Protein AF-A0A1S3SY52-F1 (afdb_monomer)

InterPro domains:
  IPR011625 Alpha-2-macroglobulin, bait region domain [PF07703] (467-612)
  IPR011625 Alpha-2-macroglobulin, bait region domain [SM01359] (466-613)
  IPR050473 Alpha-2-macroglobulin/Complement system [PTHR11412] (352-628)

Solvent-accessible surface area (backbone atoms only — not comparable to full-atom values): 16015 Å² total; per-residue (Å²): 84,73,34,24,40,27,40,52,59,91,96,46,62,46,72,74,48,82,42,60,29,47,99,85,69,53,62,88,83,86,79,88,62,89,79,62,67,101,57,63,47,34,38,35,45,34,82,48,87,59,84,71,80,85,55,88,97,54,94,76,83,87,66,54,72,50,74,48,68,65,77,72,72,73,57,94,63,70,74,89,60,53,45,50,42,72,62,86,73,93,66,61,41,58,59,79,42,77,43,77,46,46,35,41,40,35,47,38,75,71,80,54,93,80,38,48,44,58,38,37,38,39,36,29,30,50,74,38,81,78,45,74,53,71,47,77,46,74,46,62,87,88,53,67,60,36,70,52,74,47,75,44,78,46,67,36,83,34,53,70,24,31,37,38,40,38,36,31,67,44,89,86,74,46,75,39,63,37,73,50,79,43,49,36,43,95,67,67,92,74,60,73,49,78,46,52,54,59,83,69,76,59,94,90,55,90,69,43,78,48,76,48,61,62,91,90,65,87,80,88,86,86,86,78,62,70,67,56,53,68,77,46,69,87,72,69,89,49,72,66,57,58,58,65,68,45,94,46,49,69,67,94,79,129

Structure (mmCIF, N/CA/C/O backbone):
data_AF-A0A1S3SY52-F1
#
_entry.id   AF-A0A1S3SY52-F1
#
loop_
_atom_site.group_PDB
_atom_site.id
_atom_site.type_symbol
_atom_site.label_atom_id
_atom_site.label_alt_id
_atom_site.label_comp_id
_atom_site.label_asym_id
_atom_site.label_entity_id
_atom_site.label_seq_id
_atom_site.pdbx_PDB_ins_code
_atom_site.Cartn_x
_atom_site.Cartn_y
_atom_site.Cartn_z
_atom_site.occupancy
_atom_site.B_iso_or_equiv
_atom_site.auth_seq_id
_atom_site.auth_comp_id
_atom_site.auth_asym_id
_atom_site.auth_atom_id
_atom_site.pdbx_PDB_model_num
ATOM 1 N N . MET A 1 1 ? 18.554 26.444 -0.862 1.00 84.44 1 MET A N 1
ATOM 2 C CA . MET A 1 1 ? 17.730 27.672 -1.048 1.00 84.44 1 MET A CA 1
ATOM 3 C C . MET A 1 1 ? 17.067 28.023 0.276 1.00 84.44 1 MET A C 1
ATOM 5 O O . MET A 1 1 ? 16.644 27.107 0.967 1.00 84.44 1 MET A O 1
ATOM 9 N N . LEU A 1 2 ? 17.005 29.303 0.659 1.00 89.81 2 LEU A N 1
ATOM 10 C CA . LEU A 1 2 ? 16.355 29.710 1.911 1.00 89.81 2 LEU A CA 1
ATOM 11 C C . LEU A 1 2 ? 14.828 29.624 1.771 1.00 89.81 2 LEU A C 1
ATOM 13 O O . LEU A 1 2 ? 14.264 30.158 0.816 1.00 89.81 2 LEU A O 1
ATOM 17 N N . VAL A 1 3 ? 14.179 28.962 2.723 1.00 90.69 3 VAL A N 1
ATOM 18 C CA . VAL A 1 3 ? 12.723 28.833 2.832 1.00 90.69 3 VAL A CA 1
ATOM 19 C C . VAL A 1 3 ? 12.289 29.061 4.280 1.00 90.69 3 VAL A C 1
ATOM 21 O O . VAL A 1 3 ? 13.059 28.882 5.222 1.00 90.69 3 VAL A O 1
ATOM 24 N N . TYR A 1 4 ? 11.046 29.479 4.467 1.00 90.44 4 TYR A N 1
ATOM 25 C CA . TYR A 1 4 ? 10.474 29.839 5.756 1.00 90.44 4 TYR A CA 1
ATOM 26 C C . TYR A 1 4 ? 9.323 28.897 6.080 1.00 90.44 4 TYR A C 1
ATOM 28 O O . TYR A 1 4 ? 8.392 28.750 5.285 1.00 90.44 4 TYR A O 1
ATOM 36 N N . LEU A 1 5 ? 9.391 28.285 7.259 1.00 90.62 5 LEU A N 1
ATOM 37 C CA . LEU A 1 5 ? 8.302 27.509 7.831 1.00 90.62 5 LEU A CA 1
ATOM 38 C C . LEU A 1 5 ? 7.435 28.444 8.676 1.00 90.62 5 LEU A C 1
ATOM 40 O O . LEU A 1 5 ? 7.927 29.080 9.612 1.00 90.62 5 LEU A O 1
ATOM 44 N N . LEU A 1 6 ? 6.156 28.540 8.331 1.00 89.94 6 LEU A N 1
ATOM 45 C CA . LEU A 1 6 ? 5.180 29.444 8.926 1.00 89.94 6 LEU A CA 1
ATOM 46 C C . LEU A 1 6 ? 3.996 28.640 9.483 1.00 89.94 6 LEU A C 1
ATOM 48 O O . LEU A 1 6 ? 3.598 27.636 8.903 1.00 89.94 6 LEU A O 1
ATOM 52 N N . GLU A 1 7 ? 3.401 29.105 10.574 1.00 87.94 7 GLU A N 1
ATOM 53 C CA . GLU A 1 7 ? 2.128 28.622 11.109 1.00 87.94 7 GLU A CA 1
ATOM 54 C C . GLU A 1 7 ? 1.025 29.617 10.750 1.00 87.94 7 GLU A C 1
ATOM 56 O O . GLU A 1 7 ? 1.143 30.808 11.048 1.00 87.94 7 GLU A O 1
ATOM 61 N N . LYS A 1 8 ? -0.056 29.156 10.124 1.00 84.62 8 LYS A N 1
ATOM 62 C CA . LYS A 1 8 ? -1.225 29.992 9.839 1.00 84.62 8 LYS A CA 1
ATOM 63 C C . LYS A 1 8 ? -2.231 29.908 10.982 1.00 84.62 8 LYS A C 1
ATOM 65 O O . LYS A 1 8 ? -2.752 28.833 11.258 1.00 84.62 8 LYS A O 1
ATOM 70 N N . LYS A 1 9 ? -2.572 31.056 11.572 1.00 79.94 9 LYS A N 1
ATOM 71 C CA . LYS A 1 9 ? -3.660 31.200 12.552 1.00 79.94 9 LYS A CA 1
ATOM 72 C C . LYS A 1 9 ? -4.686 32.198 12.027 1.00 79.94 9 LYS A C 1
ATOM 74 O O . LYS A 1 9 ? -4.454 33.404 12.011 1.00 79.94 9 LYS A O 1
ATOM 79 N N . GLY A 1 10 ? -5.817 31.694 11.534 1.00 75.75 10 GLY A N 1
ATOM 80 C CA . GLY A 1 10 ? -6.836 32.522 10.884 1.00 75.75 10 GLY A CA 1
ATOM 81 C C . GLY A 1 10 ? -6.279 33.288 9.676 1.00 75.75 10 GLY A C 1
ATOM 82 O O . GLY A 1 10 ? -5.914 32.682 8.664 1.00 75.75 10 GLY A O 1
ATOM 83 N N . TRP A 1 11 ? -6.217 34.620 9.790 1.00 68.25 11 TRP A N 1
ATOM 84 C CA . TRP A 1 11 ? -5.712 35.533 8.753 1.00 68.25 11 TRP A CA 1
ATOM 85 C C . TRP A 1 11 ? -4.230 35.907 8.916 1.00 68.25 11 TRP A C 1
ATOM 87 O O . TRP A 1 11 ? -3.672 36.531 8.015 1.00 68.25 11 TRP A O 1
ATOM 97 N N . SER A 1 12 ? -3.583 35.543 10.030 1.00 76.31 12 SER A N 1
ATOM 98 C CA . SER A 1 12 ? -2.164 35.821 10.274 1.00 76.31 12 SER A CA 1
ATOM 99 C C . SER A 1 12 ? -1.291 34.587 10.044 1.00 76.31 12 SER A C 1
ATOM 101 O O . SER A 1 12 ? -1.735 33.438 10.124 1.00 76.31 12 SER A O 1
ATOM 103 N N . SER A 1 13 ? -0.012 34.834 9.759 1.00 83.19 13 SER A N 1
ATOM 104 C CA . SER A 1 13 ? 1.020 33.802 9.691 1.00 83.19 13 SER A CA 1
ATOM 105 C C . SER A 1 13 ? 2.166 34.140 10.634 1.00 83.19 13 SER A C 1
ATOM 107 O O . SER A 1 13 ? 2.709 35.245 10.560 1.00 83.19 13 SER A O 1
ATOM 109 N N . HIS A 1 14 ? 2.570 33.188 11.464 1.00 86.69 14 HIS A N 1
ATOM 110 C CA . HIS A 1 14 ? 3.693 33.323 12.382 1.00 86.69 14 HIS A CA 1
ATOM 111 C C . HIS A 1 14 ? 4.880 32.519 11.874 1.00 86.69 14 HIS A C 1
ATOM 113 O O . HIS A 1 14 ? 4.737 31.369 11.473 1.00 86.69 14 HIS A O 1
ATOM 119 N N . ARG A 1 15 ? 6.068 33.120 11.876 1.00 88.62 15 ARG A N 1
ATOM 120 C CA . ARG A 1 15 ? 7.281 32.431 11.436 1.00 88.62 15 ARG A CA 1
ATOM 121 C C . ARG A 1 15 ? 7.778 31.491 12.525 1.00 88.62 15 ARG A C 1
ATOM 123 O O . ARG A 1 15 ? 8.122 31.955 13.606 1.00 88.62 15 ARG A O 1
ATOM 130 N N . LEU A 1 16 ? 7.844 30.200 12.206 1.00 88.06 16 LEU A N 1
ATOM 131 C CA . LEU A 1 16 ? 8.355 29.164 13.097 1.00 88.06 16 LEU A CA 1
ATOM 132 C C . LEU A 1 16 ? 9.869 29.022 12.946 1.00 88.06 16 LEU A C 1
ATOM 134 O O . LEU A 1 16 ? 10.598 29.133 13.927 1.00 88.06 16 LEU A O 1
ATOM 138 N N . GLN A 1 17 ? 10.351 28.780 11.721 1.00 90.62 17 GLN A N 1
ATOM 139 C CA . GLN A 1 17 ? 11.764 28.482 11.458 1.00 90.62 17 GLN A CA 1
ATOM 140 C C . GLN A 1 17 ? 12.228 29.005 10.098 1.00 90.62 17 GLN A C 1
ATOM 142 O O . GLN A 1 17 ? 11.451 29.108 9.147 1.00 90.62 17 GLN A O 1
ATOM 147 N N . ASN A 1 18 ? 13.528 29.284 10.013 1.00 93.50 18 ASN A N 1
ATOM 148 C CA . ASN A 1 18 ? 14.224 29.559 8.762 1.00 93.50 18 ASN A CA 1
ATOM 149 C C . ASN A 1 18 ? 14.992 28.294 8.376 1.00 93.50 18 ASN A C 1
ATOM 151 O O . ASN A 1 18 ? 15.835 27.832 9.142 1.00 93.50 18 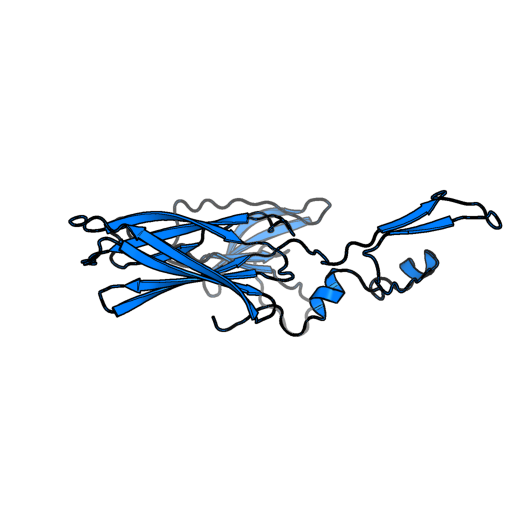ASN A O 1
ATOM 155 N N . LEU A 1 19 ? 14.705 27.744 7.204 1.00 91.62 19 LEU A N 1
ATOM 156 C CA . LEU A 1 19 ? 15.266 26.485 6.732 1.00 91.62 19 LEU A CA 1
ATOM 157 C C . LEU A 1 19 ? 16.043 26.716 5.441 1.00 91.62 19 LEU A C 1
ATOM 159 O O . LEU A 1 19 ? 15.709 27.588 4.643 1.00 91.62 19 LEU A O 1
ATOM 163 N N . THR A 1 20 ? 17.073 25.911 5.209 1.00 93.12 20 THR A N 1
ATOM 164 C CA . THR A 1 20 ? 17.811 25.930 3.944 1.00 93.12 20 THR A CA 1
ATOM 165 C C . THR A 1 20 ? 17.692 24.567 3.289 1.00 93.12 20 THR A C 1
ATOM 167 O O . THR A 1 20 ? 18.024 23.560 3.905 1.00 93.12 20 THR A O 1
ATOM 170 N N . THR A 1 21 ? 17.205 24.535 2.051 1.00 91.25 21 THR A N 1
ATOM 171 C CA . THR A 1 21 ? 17.124 23.297 1.271 1.00 91.25 21 THR A CA 1
ATOM 172 C C . THR A 1 21 ? 18.503 22.834 0.809 1.00 91.25 21 THR A C 1
ATOM 174 O O . THR A 1 21 ? 19.349 23.665 0.453 1.00 91.25 21 THR A O 1
ATOM 177 N N . ASP A 1 22 ? 18.695 21.515 0.801 1.00 92.00 22 ASP A N 1
ATOM 178 C CA . ASP A 1 22 ? 19.879 20.826 0.289 1.00 92.00 22 ASP A CA 1
ATOM 179 C C . ASP A 1 22 ? 19.957 20.863 -1.254 1.00 92.00 22 ASP A C 1
ATOM 181 O O . ASP A 1 22 ? 19.118 21.460 -1.937 1.00 92.00 22 ASP A O 1
ATOM 185 N N . SER A 1 23 ? 20.976 20.213 -1.824 1.00 91.94 23 SER A N 1
ATOM 186 C CA . SER A 1 23 ? 21.168 20.109 -3.280 1.00 91.94 23 SER A CA 1
ATOM 187 C C . SER A 1 23 ? 20.055 19.343 -4.008 1.00 91.94 23 SER A C 1
ATOM 189 O O . SER A 1 23 ? 19.962 19.437 -5.230 1.00 91.94 23 SER A O 1
ATOM 191 N N . ARG A 1 24 ? 19.200 18.612 -3.282 1.00 88.06 24 ARG A N 1
ATOM 192 C CA . ARG A 1 24 ? 18.025 17.897 -3.802 1.00 88.06 24 ARG A CA 1
ATOM 193 C C . ARG A 1 24 ? 16.721 18.669 -3.575 1.00 88.06 24 ARG A C 1
ATOM 195 O O . ARG A 1 24 ? 15.658 18.174 -3.933 1.00 88.06 24 ARG A O 1
ATOM 202 N N . GLY A 1 25 ? 16.783 19.869 -2.994 1.00 84.62 25 GLY A N 1
ATOM 203 C CA . GLY A 1 25 ? 15.609 20.690 -2.702 1.00 84.62 25 GLY A CA 1
ATOM 204 C C . GLY A 1 25 ? 14.862 20.298 -1.424 1.00 84.62 25 GLY A C 1
ATOM 205 O O . GLY A 1 25 ? 13.747 20.769 -1.218 1.00 84.62 25 GLY A O 1
ATOM 206 N N . ILE A 1 26 ? 15.456 19.480 -0.552 1.00 89.12 26 ILE A N 1
ATOM 207 C CA . ILE A 1 26 ? 14.833 18.991 0.684 1.00 89.12 26 ILE A CA 1
ATOM 208 C C . ILE A 1 26 ? 15.346 19.803 1.876 1.00 89.12 26 ILE A C 1
ATOM 210 O O . ILE A 1 26 ? 16.541 20.071 1.987 1.00 89.12 26 ILE A O 1
ATOM 214 N N . ALA A 1 27 ? 14.452 20.187 2.787 1.00 89.69 27 ALA A N 1
ATOM 215 C CA . ALA A 1 27 ? 14.808 20.782 4.072 1.00 89.69 27 ALA A CA 1
ATOM 216 C C . ALA A 1 27 ? 14.138 20.007 5.211 1.00 89.69 27 ALA A C 1
ATOM 218 O O . ALA A 1 27 ? 12.914 19.884 5.245 1.00 89.69 27 ALA A O 1
ATOM 219 N N . SER A 1 28 ? 14.944 19.511 6.146 1.00 90.06 28 SER A N 1
ATOM 220 C CA . SER A 1 28 ? 14.454 18.846 7.353 1.00 90.06 28 SER A CA 1
ATOM 221 C C . SER A 1 28 ? 14.192 19.870 8.452 1.00 90.06 28 SER A C 1
ATOM 223 O O . SER A 1 28 ? 14.968 20.807 8.632 1.00 90.06 28 SER A O 1
ATOM 225 N N . PHE A 1 29 ? 13.118 19.672 9.207 1.00 90.06 29 PHE A N 1
ATOM 226 C CA . PHE A 1 29 ? 12.755 20.509 10.344 1.00 90.06 29 PHE A CA 1
ATOM 227 C C . PHE A 1 29 ? 12.174 19.651 11.465 1.00 90.06 29 PHE A C 1
ATOM 229 O O . PHE A 1 29 ? 11.687 18.547 11.229 1.00 90.06 29 PHE A O 1
ATOM 236 N N . SER A 1 30 ? 12.212 20.171 12.687 1.00 85.94 30 SER A N 1
ATOM 237 C CA . SER A 1 30 ? 11.568 19.563 13.848 1.00 85.94 30 SER A CA 1
ATOM 238 C C . SER A 1 30 ? 10.814 20.636 14.620 1.00 85.94 30 SER A C 1
ATOM 240 O O . SER A 1 30 ? 11.304 21.748 14.793 1.00 85.94 30 SER A O 1
ATOM 242 N N . LEU A 1 31 ? 9.599 20.327 15.063 1.00 82.06 31 LEU A N 1
ATOM 243 C CA . LEU A 1 31 ? 8.774 21.240 15.850 1.00 82.06 31 LEU A CA 1
ATOM 244 C C . LEU A 1 31 ? 8.613 20.671 17.253 1.00 82.06 31 LEU A C 1
ATOM 246 O O . LEU A 1 31 ? 8.295 19.495 17.416 1.00 82.06 31 LEU A O 1
ATOM 250 N N . ASN A 1 32 ? 8.828 21.507 18.265 1.00 77.50 32 ASN A N 1
ATOM 251 C CA . ASN A 1 32 ? 8.534 21.129 19.637 1.00 77.50 32 ASN A CA 1
ATOM 252 C C . ASN A 1 32 ? 7.019 21.229 19.865 1.00 77.50 32 ASN A C 1
ATOM 254 O O . ASN A 1 32 ? 6.457 22.321 19.833 1.00 77.50 32 ASN A O 1
ATOM 258 N N . THR A 1 33 ? 6.371 20.089 20.088 1.00 68.62 33 THR A N 1
ATOM 259 C CA . THR A 1 33 ? 4.922 19.980 20.302 1.00 68.62 33 THR A CA 1
ATOM 260 C C . THR A 1 33 ? 4.539 19.842 21.779 1.00 68.62 33 THR A C 1
ATOM 262 O O . THR A 1 33 ? 3.372 19.637 22.086 1.00 68.62 33 THR A O 1
ATOM 265 N N . THR A 1 34 ? 5.482 19.975 22.720 1.00 68.50 34 THR A N 1
ATOM 266 C CA . THR A 1 34 ? 5.212 19.795 24.166 1.00 68.50 34 THR A CA 1
ATOM 267 C C . THR A 1 34 ? 4.164 20.763 24.724 1.00 68.50 34 THR A C 1
ATOM 269 O O . THR A 1 34 ? 3.403 20.396 25.614 1.00 68.50 34 THR A O 1
ATOM 272 N N . THR A 1 35 ? 4.064 21.970 24.166 1.00 60.59 35 THR A N 1
A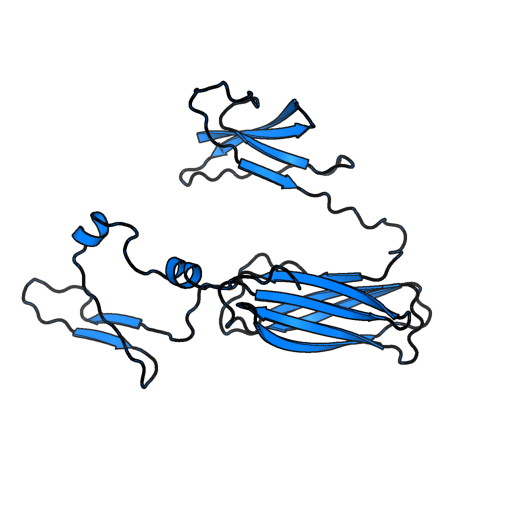TOM 273 C CA . THR A 1 35 ? 2.994 22.938 24.443 1.00 60.59 35 THR A CA 1
ATOM 274 C C . THR A 1 35 ? 2.007 22.974 23.272 1.00 60.59 35 THR A C 1
ATOM 276 O O . THR A 1 35 ? 1.919 23.982 22.568 1.00 60.59 35 THR A O 1
ATOM 279 N N . MET A 1 36 ? 1.322 21.861 22.982 1.00 56.94 36 MET A N 1
ATOM 280 C CA . MET A 1 36 ? 0.349 21.834 21.881 1.00 56.94 36 MET A CA 1
ATOM 281 C C . MET A 1 36 ? -0.791 22.848 22.109 1.00 56.94 36 MET A C 1
ATOM 283 O O . MET A 1 36 ? -1.366 22.894 23.202 1.00 56.94 36 MET A O 1
ATOM 287 N N . PRO A 1 37 ? -1.175 23.631 21.083 1.00 60.06 37 PRO A N 1
ATOM 288 C CA . PRO A 1 37 ? -2.476 24.294 21.043 1.00 60.06 37 PRO A CA 1
ATOM 289 C C . PRO A 1 37 ? -3.608 23.252 21.091 1.00 60.06 37 PRO A C 1
ATOM 291 O O . PRO A 1 37 ? -3.422 22.117 20.669 1.00 60.06 37 PRO A O 1
ATOM 294 N N . LYS A 1 38 ? -4.812 23.627 21.540 1.00 61.03 38 LYS A N 1
ATOM 295 C CA . LYS A 1 38 ? -6.011 22.757 21.480 1.00 61.03 38 LYS A CA 1
ATOM 296 C C . LYS A 1 38 ? -6.582 22.600 20.054 1.00 61.03 38 LYS A C 1
ATOM 298 O O . LYS A 1 38 ? -7.715 22.159 19.898 1.00 61.03 38 LYS A O 1
ATOM 303 N N . GLU A 1 39 ? -5.835 23.015 19.037 1.00 71.00 39 GLU A N 1
ATOM 304 C CA . GLU A 1 39 ? -6.298 23.224 17.664 1.00 71.00 39 GLU A CA 1
ATOM 305 C C . GLU A 1 39 ? -5.258 22.707 16.665 1.00 71.00 39 GLU A C 1
ATOM 307 O O . GLU A 1 39 ? -4.060 22.691 16.962 1.00 71.00 39 GLU A O 1
ATOM 312 N N . ASP A 1 40 ? -5.725 22.313 15.479 1.00 78.81 40 ASP A N 1
ATOM 313 C CA . ASP A 1 40 ? -4.882 21.842 14.380 1.00 78.81 40 ASP A CA 1
ATOM 314 C C . ASP A 1 40 ? -3.816 22.874 13.989 1.00 78.81 40 ASP A C 1
ATOM 316 O O . ASP A 1 40 ? -4.081 24.075 13.873 1.00 78.81 40 ASP A O 1
ATOM 320 N N . ILE A 1 41 ? -2.601 22.393 13.721 1.00 82.75 41 ILE A N 1
ATOM 321 C CA . ILE A 1 41 ? -1.481 23.250 13.329 1.00 82.75 41 ILE A CA 1
ATOM 322 C C . ILE A 1 41 ? -1.412 23.290 11.805 1.00 82.75 41 ILE A C 1
ATOM 324 O O . ILE A 1 41 ? -1.091 22.302 11.142 1.00 82.75 41 ILE A O 1
ATOM 328 N N . ASN A 1 42 ? -1.681 24.459 11.233 1.00 86.81 42 ASN A N 1
ATOM 329 C CA . ASN A 1 42 ? -1.609 24.673 9.794 1.00 86.81 42 ASN A CA 1
ATOM 330 C C . ASN A 1 42 ? -0.220 25.187 9.392 1.00 86.81 42 ASN A C 1
ATOM 332 O O . ASN A 1 42 ? 0.098 26.363 9.589 1.00 86.81 42 ASN A O 1
ATOM 336 N N . LEU A 1 43 ? 0.605 24.306 8.829 1.00 89.88 43 LEU A N 1
ATOM 337 C CA . LEU A 1 43 ? 1.957 24.620 8.383 1.00 89.88 43 LEU A CA 1
ATOM 338 C C . LEU A 1 43 ? 1.967 25.107 6.934 1.00 89.88 43 LEU A C 1
ATOM 340 O O . LEU A 1 43 ? 1.375 24.500 6.043 1.00 89.88 43 LEU A O 1
ATOM 344 N N . ILE A 1 44 ? 2.709 26.183 6.695 1.00 89.19 44 ILE A N 1
ATOM 345 C CA . ILE A 1 44 ? 2.945 26.775 5.380 1.00 89.19 44 ILE A CA 1
ATOM 346 C C . ILE A 1 44 ? 4.446 26.872 5.146 1.00 89.19 44 ILE A C 1
ATOM 348 O O . ILE A 1 44 ? 5.183 27.375 5.991 1.00 89.19 44 ILE A O 1
ATOM 352 N N . VAL A 1 45 ? 4.891 26.458 3.965 1.00 89.50 45 VAL A N 1
ATOM 353 C CA . VAL A 1 45 ? 6.264 26.684 3.504 1.00 89.50 45 VAL A CA 1
ATOM 354 C C . VAL A 1 45 ? 6.255 27.774 2.437 1.00 89.50 45 VAL A C 1
ATOM 356 O O . VAL A 1 45 ? 5.517 27.690 1.453 1.00 89.50 45 VAL A O 1
ATOM 359 N N . SER A 1 46 ? 7.067 28.811 2.643 1.00 86.44 46 SER A N 1
ATOM 360 C CA . SER A 1 46 ? 7.162 29.973 1.752 1.00 86.44 46 SER A CA 1
ATOM 361 C C . SER A 1 46 ? 8.614 30.343 1.459 1.00 86.44 46 SER A C 1
ATOM 363 O O . SER A 1 46 ? 9.499 30.124 2.279 1.00 86.44 46 SER A O 1
ATOM 365 N N . ASN A 1 47 ? 8.874 30.961 0.308 1.00 85.75 47 ASN A N 1
ATOM 366 C CA . ASN A 1 47 ? 10.159 31.603 0.013 1.00 85.75 47 ASN A CA 1
ATOM 367 C C . ASN A 1 47 ? 10.245 33.043 0.558 1.00 85.75 47 ASN A C 1
ATOM 369 O O . ASN A 1 47 ? 11.293 33.675 0.458 1.00 85.75 47 ASN A O 1
ATOM 373 N N . THR A 1 48 ? 9.158 33.559 1.139 1.00 81.12 48 THR A N 1
ATOM 374 C CA . THR A 1 48 ? 9.092 34.866 1.805 1.00 81.12 48 THR A CA 1
ATOM 375 C C . THR A 1 48 ? 8.893 34.717 3.317 1.00 81.12 48 THR A C 1
ATOM 377 O O . THR A 1 48 ? 8.212 33.787 3.756 1.00 81.12 48 THR A O 1
ATOM 380 N N . PRO A 1 49 ? 9.426 35.647 4.132 1.00 78.12 49 PRO A N 1
ATOM 381 C CA . PRO A 1 49 ? 9.346 35.572 5.593 1.00 78.12 49 PRO A CA 1
ATOM 382 C C . PRO A 1 49 ? 7.940 35.816 6.169 1.00 78.12 49 PRO A C 1
ATOM 384 O O . PRO A 1 49 ? 7.734 35.559 7.354 1.00 78.12 49 PRO A O 1
ATOM 387 N N . ALA A 1 50 ? 6.992 36.306 5.363 1.00 76.1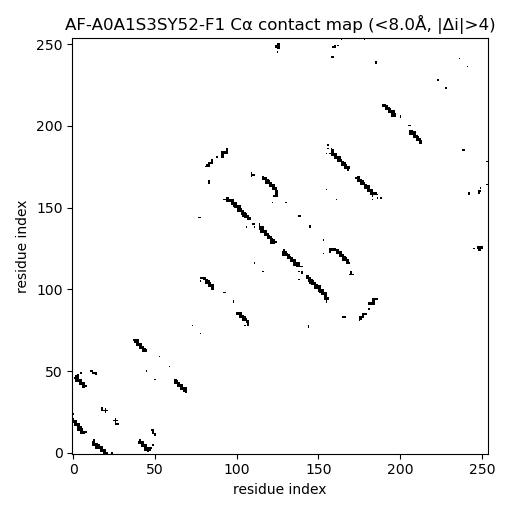2 50 ALA A N 1
ATOM 388 C CA . ALA A 1 50 ? 5.594 36.506 5.735 1.00 76.12 50 ALA A CA 1
ATOM 389 C C . ALA A 1 50 ? 4.651 36.092 4.592 1.00 76.12 50 ALA A C 1
ATOM 391 O O . ALA A 1 50 ? 5.004 36.184 3.408 1.00 76.12 50 ALA A O 1
ATOM 392 N N . VAL A 1 51 ? 3.444 35.639 4.952 1.00 71.81 51 VAL A N 1
ATOM 393 C CA . VAL A 1 51 ? 2.366 35.329 4.005 1.00 71.81 51 VAL A CA 1
ATOM 394 C C . VAL A 1 51 ? 1.755 36.644 3.523 1.00 71.81 51 VAL A C 1
ATOM 396 O O . VAL A 1 51 ? 0.890 37.218 4.174 1.00 71.81 51 VAL A O 1
ATOM 399 N N . GLU A 1 52 ? 2.199 37.130 2.367 1.00 70.00 52 GLU A N 1
ATOM 400 C CA . GLU A 1 52 ? 1.525 38.241 1.689 1.00 70.00 52 GLU A CA 1
ATOM 401 C C . GLU A 1 52 ? 0.307 37.740 0.903 1.00 70.00 52 GLU A C 1
ATOM 403 O O . GLU A 1 52 ? 0.325 36.643 0.329 1.00 70.00 52 GLU A O 1
ATOM 408 N N . ASN A 1 53 ? -0.758 38.539 0.852 1.00 68.50 53 ASN A N 1
ATOM 409 C CA . ASN A 1 53 ? -1.888 38.259 -0.029 1.00 68.50 53 ASN A CA 1
ATOM 410 C C . ASN A 1 53 ? -1.460 38.449 -1.487 1.00 68.50 53 ASN A C 1
ATOM 412 O O . ASN A 1 53 ? -0.803 39.434 -1.830 1.00 68.50 53 ASN A O 1
ATOM 416 N N . THR A 1 54 ? -1.834 37.504 -2.349 1.00 67.56 54 THR A N 1
ATOM 417 C CA . THR A 1 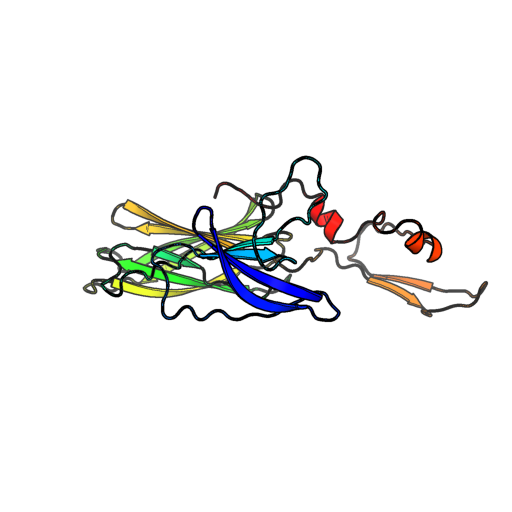54 ? -1.535 37.575 -3.781 1.00 67.56 54 THR A CA 1
ATOM 418 C C . THR A 1 54 ? -2.190 38.819 -4.370 1.00 67.56 54 THR A C 1
ATOM 420 O O . THR A 1 54 ? -3.416 38.949 -4.359 1.00 67.56 54 THR A O 1
ATOM 423 N N . ARG A 1 55 ? -1.379 39.750 -4.876 1.00 70.38 55 ARG A N 1
ATOM 424 C CA . ARG A 1 55 ? -1.884 40.937 -5.568 1.00 70.38 55 ARG A CA 1
ATOM 425 C C . ARG A 1 55 ? -2.407 40.544 -6.945 1.00 70.38 55 ARG A C 1
ATOM 427 O O . ARG A 1 55 ? -1.854 39.666 -7.608 1.00 70.38 55 ARG A O 1
ATOM 434 N N . TYR A 1 56 ? -3.477 41.205 -7.373 1.00 70.56 56 TYR A N 1
ATOM 435 C CA . TYR A 1 56 ? -4.105 40.938 -8.661 1.00 70.56 56 TYR A CA 1
ATOM 436 C C . TYR A 1 56 ? -3.093 41.099 -9.808 1.00 70.56 56 TYR A C 1
ATOM 438 O O . TYR A 1 56 ? -2.421 42.125 -9.895 1.00 70.56 56 TYR A O 1
ATOM 446 N N . ARG A 1 57 ? -2.992 40.081 -10.678 1.00 73.25 57 ARG A N 1
ATOM 447 C CA . ARG A 1 57 ? -2.077 40.025 -11.839 1.00 73.25 57 ARG A CA 1
ATOM 448 C C . ARG A 1 57 ? -0.579 40.159 -11.522 1.00 73.25 57 ARG A C 1
ATOM 450 O O . ARG A 1 57 ? 0.187 40.594 -12.377 1.00 73.25 57 ARG A O 1
ATOM 457 N N . VAL A 1 58 ? -0.142 39.747 -10.334 1.00 77.31 58 VAL A N 1
ATOM 458 C CA . VAL A 1 58 ? 1.290 39.639 -10.015 1.00 77.31 58 VAL A CA 1
ATOM 459 C C . VAL A 1 58 ? 1.690 38.163 -9.994 1.00 77.31 58 VAL A C 1
ATOM 461 O O . VAL A 1 58 ? 0.978 37.370 -9.376 1.00 77.31 58 VAL A O 1
ATOM 464 N N . PRO A 1 59 ? 2.793 37.761 -10.654 1.00 73.19 59 PRO A N 1
ATOM 465 C CA . PRO A 1 59 ? 3.296 36.397 -10.545 1.00 73.19 59 PRO A CA 1
ATOM 466 C C . PRO A 1 59 ? 3.630 36.076 -9.085 1.00 73.19 59 PRO A C 1
ATOM 468 O O . PRO A 1 59 ? 4.307 36.847 -8.405 1.00 73.19 59 PRO A O 1
ATOM 471 N N . TYR A 1 60 ? 3.147 34.934 -8.604 1.00 71.19 60 TYR A N 1
ATOM 472 C CA . TYR A 1 60 ? 3.396 34.451 -7.252 1.00 71.19 60 TYR A CA 1
ATOM 473 C C . TYR A 1 60 ? 3.805 32.982 -7.283 1.00 71.19 60 TYR A C 1
ATOM 475 O O . TYR A 1 60 ? 3.398 32.219 -8.160 1.00 71.19 60 TYR A O 1
ATOM 483 N N . PHE A 1 61 ? 4.615 32.583 -6.308 1.00 71.69 61 PHE A N 1
ATOM 484 C CA . PHE A 1 61 ? 4.955 31.181 -6.105 1.00 71.69 61 PHE A CA 1
ATOM 485 C C . PHE A 1 61 ? 3.832 30.489 -5.340 1.00 71.69 61 PHE A C 1
ATOM 487 O O . PHE A 1 61 ? 3.311 31.035 -4.362 1.00 71.69 61 PHE A O 1
ATOM 494 N N . ASN A 1 62 ? 3.458 29.290 -5.787 1.00 70.50 62 ASN A N 1
ATOM 495 C CA . ASN A 1 62 ? 2.468 28.498 -5.074 1.00 70.50 62 ASN A CA 1
ATOM 496 C C . ASN A 1 62 ? 3.052 28.023 -3.737 1.00 70.50 62 ASN A C 1
ATOM 498 O O . ASN A 1 62 ? 4.235 27.691 -3.651 1.00 70.50 62 ASN A O 1
ATOM 502 N N . ARG A 1 63 ? 2.230 28.022 -2.689 1.00 77.81 63 ARG A N 1
ATOM 503 C CA . ARG A 1 63 ? 2.671 27.699 -1.327 1.00 77.81 63 ARG A CA 1
ATOM 504 C C . ARG A 1 63 ? 2.328 26.253 -1.011 1.00 77.81 63 ARG A C 1
ATOM 506 O O . ARG A 1 63 ? 1.214 25.812 -1.277 1.00 77.81 63 ARG A O 1
ATOM 513 N N . GLY A 1 64 ? 3.274 25.536 -0.413 1.00 78.69 64 GLY A N 1
ATOM 514 C CA . GLY A 1 64 ? 2.986 24.241 0.193 1.00 78.69 64 GLY A CA 1
ATOM 515 C C . GLY A 1 64 ? 2.254 24.461 1.511 1.00 78.69 64 GLY A C 1
ATOM 516 O O . GLY A 1 64 ? 2.746 25.213 2.354 1.00 78.69 64 GLY A O 1
ATOM 517 N N . GLN A 1 65 ? 1.096 23.828 1.681 1.00 85.00 65 GLN A N 1
ATOM 518 C CA . GLN A 1 65 ? 0.332 23.852 2.925 1.00 85.00 65 GLN A CA 1
ATOM 519 C C . GLN A 1 65 ? 0.101 22.419 3.404 1.00 85.00 65 GLN A C 1
ATOM 521 O O . GLN A 1 65 ? -0.267 21.550 2.614 1.00 85.00 65 GLN A O 1
ATOM 526 N N . HIS A 1 66 ? 0.304 22.181 4.695 1.00 84.44 66 HIS A N 1
ATOM 527 C CA . HIS A 1 66 ? 0.042 20.895 5.323 1.00 84.44 66 HIS A CA 1
ATOM 528 C C . HIS A 1 66 ? -0.606 21.107 6.688 1.00 84.44 66 HIS A C 1
ATOM 530 O O . H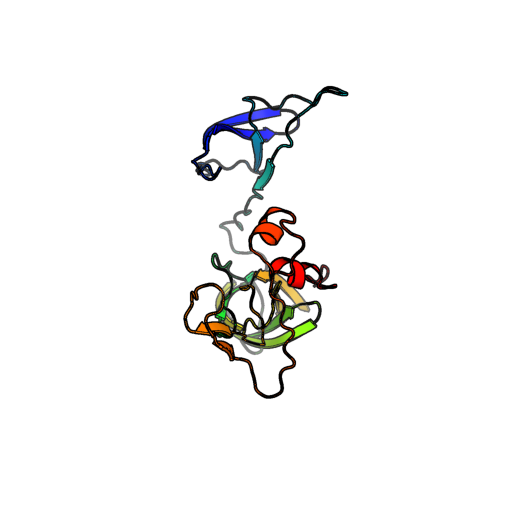IS A 1 66 ? -0.151 21.936 7.474 1.00 84.44 66 HIS A O 1
ATOM 536 N N . ILE A 1 67 ? -1.678 20.369 6.961 1.00 82.50 67 ILE A N 1
ATOM 537 C CA . ILE A 1 67 ? -2.394 20.450 8.232 1.00 82.50 67 ILE A CA 1
ATOM 538 C C . ILE A 1 67 ? -1.921 19.286 9.093 1.00 82.50 67 ILE A C 1
ATOM 540 O O . ILE A 1 67 ? -2.116 18.127 8.736 1.00 82.50 67 ILE A O 1
ATOM 544 N N . LEU A 1 68 ? -1.293 19.609 10.221 1.00 75.75 68 LEU A N 1
ATOM 545 C CA . LEU A 1 68 ? -1.056 18.651 11.286 1.00 75.75 68 LEU A CA 1
ATOM 546 C C . LEU A 1 68 ? -2.307 18.625 12.154 1.00 75.75 68 LEU A C 1
ATOM 548 O O . LEU A 1 68 ? -2.497 19.493 13.011 1.00 75.75 68 LEU A O 1
ATOM 552 N N . SER A 1 69 ? -3.166 17.644 11.896 1.00 69.19 69 SER A N 1
ATOM 553 C CA . SER A 1 69 ? -4.304 17.384 12.766 1.00 69.19 69 SER A CA 1
ATOM 554 C C . SER A 1 69 ? -3.799 16.983 14.141 1.00 69.19 69 SER A C 1
ATOM 556 O O . SER A 1 69 ? -2.878 16.164 14.254 1.00 69.19 69 SER A O 1
ATOM 558 N N . LEU A 1 70 ? -4.388 17.561 15.188 1.00 65.75 70 LEU A N 1
ATOM 559 C CA . LEU A 1 70 ? -4.106 17.091 16.532 1.00 65.75 70 LEU A CA 1
ATOM 560 C C . LEU A 1 70 ? -4.477 15.609 16.586 1.00 65.75 70 LEU A C 1
ATOM 562 O O . LEU A 1 70 ? -5.622 15.233 16.328 1.00 65.75 70 LEU A O 1
ATOM 566 N N . ILE A 1 71 ? -3.528 14.765 16.987 1.00 50.47 71 ILE A N 1
ATOM 567 C CA . ILE A 1 71 ? -3.915 13.515 17.625 1.00 50.47 71 ILE A CA 1
ATOM 568 C C . ILE A 1 71 ? -4.564 13.991 18.915 1.00 50.47 71 ILE A C 1
ATOM 570 O O . ILE A 1 71 ? -3.852 14.394 19.834 1.00 50.47 71 ILE A O 1
ATOM 574 N N . GLN A 1 72 ? -5.897 14.059 18.961 1.00 50.38 72 GLN A N 1
ATOM 575 C CA . GLN A 1 72 ? -6.578 14.236 20.234 1.00 50.38 72 GLN A CA 1
ATOM 576 C C . GLN A 1 72 ? -6.004 13.150 21.144 1.00 50.38 72 GLN A C 1
ATOM 578 O O . GLN A 1 72 ? -6.143 11.969 20.805 1.00 50.38 72 GLN A O 1
ATOM 583 N N . PRO A 1 73 ? -5.302 13.496 22.242 1.00 42.53 73 PRO A N 1
ATOM 584 C CA . PRO A 1 73 ? -5.003 12.487 23.227 1.00 42.53 73 PRO A CA 1
ATOM 585 C C . PRO A 1 73 ? -6.371 11.995 23.676 1.00 42.53 73 PRO A C 1
ATOM 587 O O . PRO A 1 73 ? -7.117 12.734 24.321 1.00 42.53 73 PRO A O 1
ATOM 590 N N . THR A 1 74 ? -6.730 10.774 23.267 1.00 43.78 74 THR A N 1
ATOM 591 C CA . THR A 1 74 ? -7.764 9.991 23.939 1.00 43.78 74 THR A CA 1
ATOM 592 C C . THR A 1 74 ? -7.514 10.227 25.416 1.00 43.78 74 THR A C 1
ATOM 594 O O . THR A 1 74 ? -6.384 10.026 25.868 1.00 43.78 74 THR A O 1
ATOM 597 N N . SER A 1 75 ? -8.485 10.813 26.115 1.00 44.19 75 SER A N 1
ATOM 598 C CA . SER A 1 75 ? -8.294 11.278 27.484 1.00 44.19 75 SER A CA 1
ATOM 599 C C . SER A 1 75 ? -7.519 10.236 28.304 1.00 44.19 75 SER A C 1
ATOM 601 O O . SER A 1 75 ? -7.839 9.052 28.208 1.00 44.19 75 SER A O 1
ATOM 603 N N . PRO A 1 76 ? -6.551 10.626 29.157 1.00 45.34 76 PRO A N 1
ATOM 604 C CA . PRO A 1 76 ? -5.893 9.684 30.070 1.00 45.34 76 PRO A CA 1
ATOM 605 C C . PRO A 1 76 ? -6.864 9.056 31.083 1.00 45.34 76 PRO A C 1
ATOM 607 O O . PRO A 1 76 ? -6.490 8.185 31.859 1.00 45.34 76 PRO A O 1
ATOM 610 N N . HIS A 1 77 ? -8.112 9.525 31.117 1.00 45.12 77 HIS A N 1
ATOM 611 C CA . HIS A 1 77 ? -9.217 8.852 31.775 1.00 45.12 77 HIS A CA 1
ATOM 612 C C . HIS A 1 77 ? -9.841 7.858 30.806 1.00 45.12 77 HIS A C 1
ATOM 614 O O . HIS A 1 77 ? -10.310 8.286 29.754 1.00 45.12 77 HIS A O 1
ATOM 620 N N . SER A 1 78 ? -9.785 6.575 31.189 1.00 53.50 78 SER A N 1
ATOM 621 C CA . SER A 1 78 ? -10.511 5.412 30.654 1.00 53.50 78 SER A CA 1
ATOM 622 C C . SER A 1 78 ? -11.156 5.644 29.291 1.00 53.50 78 SER A C 1
ATOM 624 O O . SER A 1 78 ? -12.138 6.386 29.212 1.00 53.50 78 SER A O 1
ATOM 626 N N . LYS A 1 79 ? -10.663 4.980 28.236 1.00 57.06 79 LYS A N 1
ATOM 627 C CA . LYS A 1 79 ? -11.363 4.973 26.945 1.00 57.06 79 LYS A CA 1
ATOM 628 C C . LYS A 1 79 ? -12.852 4.737 27.198 1.00 57.06 79 LYS A C 1
ATOM 630 O O . LYS A 1 79 ? -13.221 3.743 27.810 1.00 57.06 79 LYS A O 1
ATOM 635 N N . THR A 1 80 ? -13.679 5.705 26.820 1.00 66.31 80 THR A N 1
ATOM 636 C CA . THR A 1 80 ? -15.123 5.707 27.102 1.00 66.31 80 THR A CA 1
ATOM 637 C C . THR A 1 80 ? -15.912 4.939 26.050 1.00 66.31 80 THR A C 1
ATOM 639 O O . THR A 1 80 ? -17.092 4.670 26.243 1.00 66.31 80 THR A O 1
ATOM 642 N N . SER A 1 81 ? -15.267 4.597 24.935 1.00 75.56 81 SER A N 1
ATOM 643 C CA . SER A 1 81 ? -15.859 3.898 23.802 1.00 75.56 81 SER A CA 1
ATOM 644 C C . SER A 1 81 ? -14.893 2.863 23.239 1.00 75.56 81 SER A C 1
ATOM 646 O O . SER A 1 81 ? -13.668 3.035 23.263 1.00 75.56 81 SER A O 1
ATOM 648 N N . SER A 1 82 ? -15.470 1.776 22.737 1.00 85.19 82 SER A N 1
ATOM 649 C CA . SER A 1 82 ? -14.736 0.730 22.039 1.00 85.19 82 SER A CA 1
ATOM 650 C C . SER A 1 82 ? -14.173 1.258 20.715 1.00 85.19 82 SER A C 1
ATOM 652 O O . SER A 1 82 ? -14.823 2.044 20.029 1.00 85.19 82 SER A O 1
ATOM 654 N N . SER A 1 83 ? -12.966 0.839 20.336 1.00 89.12 83 SER A N 1
ATOM 655 C CA . SER A 1 83 ? -12.316 1.271 19.094 1.00 89.12 83 SER A CA 1
ATOM 656 C C . SER A 1 83 ? -11.386 0.211 18.505 1.00 89.12 83 SER A C 1
ATOM 658 O O . SER A 1 83 ? -10.849 -0.643 19.214 1.00 89.12 83 SER A O 1
ATOM 660 N N . LEU A 1 84 ? -11.194 0.302 17.188 1.00 91.19 84 LEU A N 1
ATOM 661 C CA . LEU A 1 84 ? -10.165 -0.398 16.422 1.00 91.19 84 LEU A CA 1
ATOM 662 C C . LEU A 1 84 ? -9.222 0.648 15.824 1.00 91.19 84 LEU A C 1
ATOM 664 O O . LEU A 1 84 ? -9.663 1.728 15.435 1.00 91.19 84 LEU A O 1
ATOM 668 N N . ALA A 1 85 ? -7.938 0.326 15.734 1.00 91.44 85 ALA A N 1
ATOM 669 C CA . ALA A 1 85 ? -6.939 1.160 15.084 1.00 91.44 85 ALA A CA 1
ATOM 670 C C . ALA A 1 85 ? -5.927 0.279 14.355 1.00 91.44 85 ALA A C 1
ATOM 672 O O . ALA A 1 85 ? -5.446 -0.708 14.904 1.00 91.44 85 ALA A O 1
ATOM 673 N N . ILE A 1 86 ? -5.585 0.635 13.119 1.00 91.69 86 ILE A N 1
ATOM 674 C CA . ILE A 1 86 ? -4.540 -0.057 12.360 1.00 91.69 86 ILE A CA 1
ATOM 675 C C . ILE A 1 86 ? -3.218 0.687 12.565 1.00 91.69 86 ILE A C 1
ATOM 677 O O . ILE A 1 86 ? -3.154 1.908 12.409 1.00 91.69 86 ILE A O 1
ATOM 681 N N . GLN A 1 87 ? -2.150 -0.038 12.898 1.00 89.62 87 GLN A N 1
ATOM 682 C CA . GLN A 1 87 ? -0.834 0.555 13.102 1.00 89.62 87 GLN A CA 1
ATOM 683 C C . GLN A 1 87 ? -0.218 1.002 11.771 1.00 89.62 87 GLN A C 1
ATOM 685 O O . GLN A 1 87 ? -0.082 0.221 10.827 1.00 89.62 87 GLN A O 1
ATOM 690 N N . LYS A 1 88 ? 0.186 2.275 11.705 1.00 86.31 88 LYS A N 1
ATOM 691 C CA . LYS A 1 88 ? 0.829 2.857 10.523 1.00 86.31 88 LYS A CA 1
ATOM 692 C C . LYS A 1 88 ? 2.188 2.212 10.256 1.00 86.31 88 LYS A C 1
ATOM 694 O O . LYS A 1 88 ? 3.013 2.098 11.157 1.00 86.31 88 LYS A O 1
ATOM 699 N N . MET A 1 89 ? 2.437 1.875 8.993 1.00 83.62 89 MET A N 1
ATOM 700 C CA . MET A 1 89 ? 3.740 1.420 8.512 1.00 83.62 89 MET A CA 1
ATOM 701 C C . MET A 1 89 ? 4.456 2.555 7.775 1.00 83.62 89 MET A C 1
ATOM 703 O O . MET A 1 89 ? 3.845 3.271 6.982 1.00 83.62 89 MET A O 1
ATOM 707 N N . GLU A 1 90 ? 5.749 2.742 8.050 1.00 81.12 90 GLU A N 1
ATOM 708 C CA . GLU A 1 90 ? 6.549 3.803 7.416 1.00 81.12 90 GLU A CA 1
ATOM 709 C C . GLU A 1 90 ? 7.034 3.431 6.013 1.00 81.12 90 GLU A C 1
ATOM 711 O O . GLU A 1 90 ? 7.181 4.299 5.152 1.00 81.12 90 GLU A O 1
ATOM 716 N N . LYS A 1 91 ? 7.303 2.143 5.783 1.00 84.06 91 LYS A N 1
ATOM 717 C CA . LYS A 1 91 ? 7.814 1.638 4.508 1.00 84.06 91 LYS A CA 1
ATOM 718 C C . LYS A 1 91 ? 6.667 1.141 3.624 1.00 84.06 91 LYS A C 1
ATOM 720 O O . LYS A 1 91 ? 5.708 0.582 4.161 1.00 84.06 91 LYS A O 1
ATOM 725 N N . PRO A 1 92 ? 6.774 1.301 2.291 1.00 84.88 92 PRO A N 1
ATOM 726 C CA . PRO A 1 92 ? 5.861 0.655 1.357 1.00 84.88 92 PRO A CA 1
ATOM 727 C C . PRO A 1 92 ? 5.837 -0.863 1.554 1.00 84.88 92 PRO A C 1
ATOM 729 O O . PRO A 1 92 ? 6.849 -1.457 1.931 1.00 84.88 92 PRO A O 1
ATOM 732 N N . LEU A 1 93 ? 4.692 -1.487 1.284 1.00 86.25 93 LEU A N 1
ATOM 733 C CA . LEU A 1 93 ? 4.560 -2.942 1.372 1.00 86.25 93 LEU A CA 1
ATOM 734 C C . LEU A 1 93 ? 5.330 -3.608 0.221 1.00 86.25 93 LEU A C 1
ATOM 736 O O . LEU A 1 93 ? 5.064 -3.307 -0.946 1.00 86.25 93 LEU A O 1
ATOM 740 N N . ALA A 1 94 ? 6.259 -4.509 0.543 1.00 84.75 94 ALA A N 1
ATOM 741 C CA . ALA A 1 94 ? 7.016 -5.265 -0.452 1.00 84.75 94 ALA A CA 1
ATOM 742 C C . ALA A 1 94 ? 6.096 -6.210 -1.235 1.00 84.75 94 ALA A C 1
ATOM 744 O O . ALA A 1 94 ? 5.206 -6.842 -0.669 1.00 84.75 94 ALA A O 1
ATOM 745 N N . CYS A 1 95 ? 6.289 -6.311 -2.546 1.00 80.75 95 CYS A N 1
ATOM 746 C CA . CYS A 1 95 ? 5.400 -7.130 -3.363 1.00 80.75 95 CYS A CA 1
ATOM 747 C C . CYS A 1 95 ? 5.708 -8.625 -3.306 1.00 80.75 95 CYS A C 1
ATOM 749 O O . CYS A 1 95 ? 6.860 -9.029 -3.431 1.00 80.75 95 CYS A O 1
ATOM 751 N N . GLY A 1 96 ? 4.655 -9.445 -3.258 1.00 76.62 96 GLY A N 1
ATOM 752 C CA . GLY A 1 96 ? 4.761 -10.910 -3.295 1.00 76.62 96 GLY A CA 1
ATOM 753 C C . GLY A 1 96 ? 5.240 -11.556 -1.991 1.00 76.62 96 GLY A C 1
ATOM 754 O O . GLY A 1 96 ? 5.328 -12.778 -1.928 1.00 76.62 96 GLY A O 1
ATOM 755 N N . GLU A 1 97 ? 5.511 -10.761 -0.958 1.00 80.50 97 GLU A N 1
ATOM 756 C CA . GLU A 1 97 ? 5.816 -11.239 0.390 1.00 80.50 97 GLU A CA 1
ATOM 757 C C . GLU A 1 97 ? 4.613 -11.024 1.303 1.00 80.50 97 GLU A C 1
ATOM 759 O O . GLU A 1 97 ? 3.896 -10.036 1.180 1.00 80.50 97 GLU A O 1
ATOM 764 N N . GLU A 1 98 ? 4.376 -11.943 2.230 1.00 84.69 98 GLU A N 1
ATOM 765 C CA . GLU A 1 98 ? 3.315 -11.777 3.217 1.00 84.69 98 GLU A CA 1
ATOM 766 C C . GLU A 1 98 ? 3.732 -10.738 4.266 1.00 84.69 98 GLU A C 1
ATOM 768 O O . GLU A 1 98 ? 4.742 -10.898 4.953 1.00 84.69 98 GLU A O 1
ATOM 773 N N . VAL A 1 99 ? 2.956 -9.661 4.399 1.00 86.88 99 VAL A N 1
ATOM 774 C CA . VAL A 1 99 ? 3.221 -8.592 5.367 1.00 86.88 99 VAL A CA 1
ATOM 775 C C . VAL A 1 99 ? 2.235 -8.677 6.523 1.00 86.88 99 VAL A C 1
ATOM 777 O O . VAL A 1 99 ? 1.025 -8.735 6.318 1.00 86.88 99 VAL A O 1
ATOM 780 N N . SER A 1 100 ? 2.757 -8.644 7.749 1.00 89.50 100 SER A N 1
ATOM 781 C CA . SER A 1 100 ? 1.948 -8.601 8.968 1.00 89.50 100 SER A CA 1
ATOM 782 C C . SER A 1 100 ? 1.562 -7.164 9.328 1.00 89.50 100 SER A C 1
ATOM 784 O O . SER A 1 100 ? 2.432 -6.341 9.608 1.00 89.50 100 SER A O 1
ATOM 786 N N . ILE A 1 101 ? 0.263 -6.871 9.354 1.00 90.19 101 ILE A N 1
ATOM 787 C CA . ILE A 1 101 ? -0.311 -5.590 9.781 1.00 90.19 101 ILE A CA 1
ATOM 788 C C . ILE A 1 101 ? -0.896 -5.752 11.184 1.00 90.19 101 ILE A C 1
ATOM 790 O O . ILE A 1 101 ? -1.716 -6.640 11.420 1.00 90.19 101 ILE A O 1
ATOM 794 N N . THR A 1 102 ? -0.497 -4.878 12.107 1.00 92.75 102 THR A N 1
ATOM 795 C CA . THR A 1 102 ? -0.982 -4.883 13.493 1.00 92.75 102 THR A CA 1
ATOM 796 C C . THR A 1 102 ? -2.254 -4.050 13.634 1.00 92.75 102 THR A C 1
ATOM 798 O O . THR A 1 102 ? -2.302 -2.890 13.216 1.00 92.75 102 THR A O 1
ATOM 801 N N . ILE A 1 103 ? -3.274 -4.624 14.266 1.00 92.81 103 ILE A N 1
ATOM 802 C CA . ILE A 1 103 ? -4.498 -3.946 14.692 1.00 92.81 103 ILE A CA 1
ATOM 803 C C . ILE A 1 103 ? -4.485 -3.859 16.215 1.00 92.81 103 ILE A C 1
ATOM 805 O O . ILE A 1 103 ? -4.374 -4.871 16.904 1.00 92.81 103 ILE A O 1
ATOM 809 N N . GLN A 1 104 ? -4.654 -2.648 16.724 1.00 92.62 104 GLN A N 1
ATOM 810 C CA . GLN A 1 104 ? -4.901 -2.358 18.127 1.00 92.62 104 GLN A CA 1
ATOM 811 C C . GLN A 1 104 ? -6.405 -2.287 18.370 1.00 92.62 104 GLN A C 1
ATOM 813 O O . GLN A 1 104 ? -7.133 -1.624 17.626 1.00 92.62 104 GLN A O 1
ATOM 818 N N . TYR A 1 105 ? -6.874 -2.944 19.426 1.00 90.75 105 TYR A N 1
ATOM 819 C CA . TYR A 1 105 ? -8.272 -2.885 19.839 1.00 90.75 105 TYR A CA 1
ATOM 820 C C . TYR A 1 105 ? -8.395 -2.432 21.290 1.00 90.75 105 TYR A C 1
ATOM 822 O O . TYR A 1 105 ? -7.541 -2.713 22.129 1.00 90.75 105 TYR A O 1
ATOM 830 N N . ALA A 1 106 ? -9.497 -1.751 21.581 1.00 89.50 106 ALA A N 1
ATOM 831 C CA . ALA A 1 106 ? -9.954 -1.475 22.931 1.00 89.50 106 ALA A CA 1
ATOM 832 C C . ALA A 1 106 ? -11.461 -1.719 22.980 1.00 89.50 106 ALA A C 1
ATOM 834 O O . ALA A 1 106 ? -12.205 -1.075 22.247 1.00 89.50 106 ALA A O 1
ATOM 835 N N . ILE A 1 107 ? -11.909 -2.651 23.814 1.00 86.62 107 ILE A N 1
ATOM 836 C CA . ILE A 1 107 ? -13.325 -2.987 23.995 1.00 86.62 107 ILE A CA 1
ATOM 837 C C . ILE A 1 107 ? -13.717 -2.581 25.412 1.00 86.62 107 ILE A C 1
ATOM 839 O O . ILE A 1 107 ? -13.127 -3.058 26.381 1.00 86.62 107 ILE A O 1
ATOM 843 N N . VAL A 1 108 ? -14.684 -1.674 25.528 1.00 84.38 108 VAL A N 1
ATOM 844 C CA . VAL A 1 108 ? -15.054 -1.000 26.778 1.00 84.38 108 VAL A CA 1
ATOM 845 C C . VAL A 1 108 ? -16.480 -1.376 27.157 1.00 84.38 108 VAL A C 1
ATOM 847 O O . VAL A 1 108 ? -17.389 -1.203 26.353 1.00 84.38 108 VAL A O 1
ATOM 850 N N . GLY A 1 109 ? -16.686 -1.845 28.391 1.00 77.81 109 GLY A N 1
ATOM 851 C CA . GLY A 1 109 ? -18.029 -2.034 28.959 1.00 77.81 109 GLY A CA 1
ATOM 852 C C . GLY A 1 109 ? -18.897 -3.120 28.305 1.00 77.81 109 GLY A C 1
ATOM 853 O O . GLY A 1 109 ? -20.085 -3.205 28.605 1.00 77.81 109 GLY A O 1
ATOM 854 N N . GLU A 1 110 ? -18.332 -3.959 27.436 1.00 77.12 110 GLU A N 1
ATOM 855 C CA . GLU A 1 110 ? -19.069 -5.023 26.749 1.00 77.12 110 GLU A CA 1
ATOM 856 C C . GLU A 1 110 ? -19.124 -6.303 27.585 1.00 77.12 110 GLU A C 1
ATOM 858 O O . GLU A 1 110 ? -18.101 -6.845 28.011 1.00 77.12 110 GLU A O 1
ATOM 863 N N . THR A 1 111 ? -20.330 -6.845 27.767 1.00 73.75 111 THR A N 1
ATOM 864 C CA . THR A 1 111 ? -20.512 -8.155 28.403 1.00 73.75 111 THR A CA 1
ATOM 865 C C . THR A 1 111 ? -20.585 -9.220 27.319 1.00 73.75 111 THR A C 1
ATOM 867 O O . THR A 1 111 ? -21.629 -9.427 26.706 1.00 73.75 111 THR A O 1
ATOM 870 N N . VAL A 1 112 ? -19.465 -9.891 27.052 1.00 76.81 112 VAL A N 1
ATOM 871 C CA . VAL A 1 112 ? -19.365 -10.846 25.942 1.00 76.81 112 VAL A CA 1
ATOM 872 C C . VAL A 1 112 ? -19.767 -12.255 26.404 1.00 76.81 112 VAL A C 1
ATOM 874 O O . VAL A 1 112 ? -19.029 -12.864 27.186 1.00 76.81 112 VAL A O 1
ATOM 877 N N . PRO A 1 113 ? -20.883 -12.835 25.910 1.00 68.81 113 PRO A N 1
ATOM 878 C CA . PRO A 1 113 ? -21.385 -14.128 26.396 1.00 68.81 113 PRO A CA 1
ATOM 879 C C . PRO A 1 113 ? -20.433 -15.297 26.112 1.00 68.81 113 PRO A C 1
ATOM 881 O O . PRO A 1 113 ? -20.364 -16.249 26.881 1.00 68.81 113 PRO A O 1
ATOM 884 N N . LYS A 1 114 ? -19.687 -15.220 25.001 1.00 69.88 114 LYS A N 1
ATOM 885 C CA . LYS A 1 114 ? -18.714 -16.234 24.556 1.00 69.88 114 LYS A CA 1
ATOM 886 C C . LYS A 1 114 ? -17.268 -15.907 24.957 1.00 69.88 114 LYS A C 1
ATOM 888 O O . LYS A 1 114 ? -16.350 -16.583 24.500 1.00 69.88 114 LYS A O 1
ATOM 893 N N . GLY A 1 115 ? -17.051 -14.833 25.724 1.00 81.12 115 GLY A N 1
ATOM 894 C CA . GLY A 1 115 ? -15.718 -14.343 26.099 1.00 81.12 115 GLY A CA 1
ATOM 895 C C . GLY A 1 115 ? -14.836 -13.889 24.927 1.00 81.12 115 GLY A C 1
ATOM 896 O O . GLY A 1 115 ? -13.662 -13.603 25.131 1.00 81.12 115 GLY A O 1
ATOM 897 N N . SER A 1 116 ? -15.362 -13.832 23.700 1.00 87.62 116 SER A N 1
ATOM 898 C CA . SER A 1 116 ? -14.634 -13.362 22.521 1.00 87.62 116 SER A CA 1
ATOM 899 C C . SER A 1 116 ? -15.541 -12.649 21.523 1.00 87.62 116 SER A C 1
ATOM 901 O O . SER A 1 116 ? -16.726 -12.976 21.411 1.00 87.62 116 SER A O 1
ATOM 903 N N . VAL A 1 117 ? -14.971 -11.673 20.822 1.00 89.81 117 VAL A N 1
ATOM 904 C CA . VAL A 1 117 ? -15.609 -10.888 19.763 1.00 89.81 117 VAL A CA 1
ATOM 905 C C . VAL A 1 117 ? -14.864 -11.143 18.454 1.00 89.81 117 VAL A C 1
ATOM 907 O O . VAL A 1 117 ? -13.634 -11.216 18.442 1.00 89.81 117 VAL A O 1
ATOM 910 N N . ASP A 1 118 ? -15.604 -11.290 17.357 1.00 91.31 118 ASP A N 1
ATOM 911 C CA . ASP A 1 118 ? -15.020 -11.436 16.026 1.00 91.31 118 ASP A CA 1
ATOM 912 C C . ASP A 1 118 ? -14.672 -10.055 15.446 1.00 91.31 118 ASP A C 1
ATOM 914 O O . ASP A 1 118 ? -15.513 -9.153 15.370 1.00 91.31 118 ASP A O 1
ATOM 918 N N . VAL A 1 119 ? -13.424 -9.890 15.018 1.00 93.06 119 VAL A N 1
ATOM 919 C CA . VAL A 1 119 ? -12.964 -8.753 14.216 1.00 93.06 119 VAL A CA 1
ATOM 920 C C . VAL A 1 119 ? -12.740 -9.259 12.801 1.00 93.06 119 VAL A C 1
ATOM 922 O O . VAL A 1 119 ? -11.954 -10.178 12.572 1.00 93.06 119 VAL A O 1
ATOM 925 N N . VAL A 1 120 ? -13.448 -8.670 11.847 1.00 94.44 120 VAL A N 1
ATOM 926 C CA . VAL A 1 120 ? -13.383 -9.009 10.426 1.00 94.44 120 VAL A CA 1
ATOM 927 C C . VAL A 1 120 ? -12.468 -8.012 9.729 1.00 94.44 120 VAL A C 1
ATOM 929 O O . VAL A 1 120 ? -12.535 -6.814 10.003 1.00 94.44 120 VAL A O 1
ATOM 932 N N . TYR A 1 121 ? -11.629 -8.492 8.814 1.00 93.25 121 TYR A N 1
ATOM 933 C CA . TYR A 1 121 ? -10.797 -7.639 7.971 1.00 93.25 121 TYR A CA 1
ATOM 934 C C . TYR A 1 121 ? -11.071 -7.886 6.487 1.00 93.25 121 TYR A C 1
ATOM 936 O O . TYR A 1 121 ? -11.322 -9.019 6.066 1.00 93.25 121 TYR A O 1
ATOM 944 N N . LEU A 1 122 ? -10.979 -6.818 5.697 1.00 92.56 122 LEU A N 1
ATOM 945 C CA . LEU A 1 122 ? -11.029 -6.819 4.238 1.00 92.56 122 LEU A CA 1
ATOM 946 C C . LEU A 1 122 ? -9.796 -6.078 3.712 1.00 92.56 122 LEU A C 1
ATOM 948 O O . LEU A 1 122 ? -9.537 -4.948 4.121 1.00 92.56 122 LEU A O 1
ATOM 952 N N . ALA A 1 123 ? -9.056 -6.691 2.793 1.00 90.94 123 ALA A N 1
ATOM 953 C CA . ALA A 1 123 ? -8.000 -6.036 2.030 1.00 9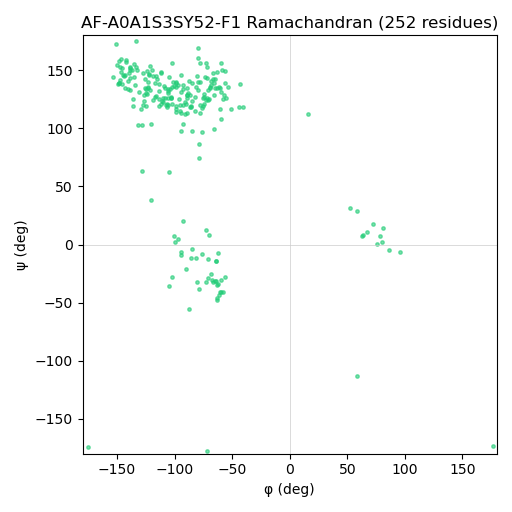0.94 123 ALA A CA 1
ATOM 954 C C . ALA A 1 123 ? -8.484 -5.815 0.593 1.00 90.94 123 ALA A C 1
ATOM 956 O O . ALA A 1 123 ? -8.807 -6.763 -0.133 1.00 90.94 123 ALA A O 1
ATOM 957 N N . LEU A 1 124 ? -8.550 -4.547 0.200 1.00 89.19 124 LEU A N 1
ATOM 958 C CA . LEU A 1 124 ? -9.053 -4.092 -1.083 1.00 89.19 124 LEU A CA 1
ATOM 959 C C . LEU A 1 124 ? -7.930 -3.509 -1.936 1.00 89.19 124 LEU A C 1
ATOM 961 O O . LEU A 1 124 ? -7.004 -2.871 -1.435 1.00 89.19 124 LEU A O 1
ATOM 965 N N . SER A 1 125 ? -8.052 -3.674 -3.248 1.00 87.12 125 SER A N 1
ATOM 966 C CA . SER A 1 125 ? -7.216 -2.991 -4.229 1.00 87.12 125 SER A CA 1
ATOM 967 C C . SER A 1 125 ? -7.950 -2.856 -5.549 1.00 87.12 125 SER A C 1
ATOM 969 O O . SER A 1 125 ? -8.705 -3.747 -5.940 1.00 87.12 125 SER A O 1
ATOM 971 N N . ARG A 1 126 ? -7.735 -1.735 -6.248 1.00 85.56 126 ARG A N 1
ATOM 972 C CA . ARG A 1 126 ? -8.384 -1.435 -7.540 1.00 85.56 126 ARG A CA 1
ATOM 973 C C . ARG A 1 126 ? -9.918 -1.561 -7.490 1.00 85.56 126 ARG A C 1
ATOM 975 O O . ARG A 1 126 ? -10.539 -1.947 -8.475 1.00 85.56 126 ARG A O 1
ATOM 982 N N . GLY A 1 127 ? -10.523 -1.271 -6.336 1.00 84.56 127 GLY A N 1
ATOM 983 C CA . GLY A 1 127 ? -11.970 -1.372 -6.119 1.00 84.56 127 GLY A CA 1
ATOM 984 C C . GLY A 1 127 ? -12.513 -2.786 -5.874 1.00 84.56 127 GLY A C 1
ATOM 985 O O . GLY A 1 127 ? -13.727 -2.953 -5.829 1.00 84.56 127 GLY A O 1
ATOM 986 N N . ALA A 1 128 ? -11.659 -3.802 -5.719 1.00 87.38 128 ALA A N 1
ATOM 987 C CA . ALA A 1 128 ? -12.073 -5.175 -5.432 1.00 87.38 128 ALA A CA 1
ATOM 988 C C . ALA A 1 128 ? -11.514 -5.665 -4.090 1.00 87.38 128 ALA A C 1
ATOM 990 O O . ALA A 1 128 ? -10.386 -5.333 -3.727 1.00 87.38 128 ALA A O 1
ATOM 991 N N . ILE A 1 129 ? -12.286 -6.493 -3.378 1.00 90.06 129 ILE A N 1
ATOM 992 C CA . ILE A 1 129 ? -11.806 -7.232 -2.203 1.00 90.06 129 ILE A CA 1
ATOM 993 C C . ILE A 1 129 ? -10.956 -8.391 -2.713 1.00 90.06 129 ILE A C 1
ATOM 995 O O . ILE A 1 129 ? -11.454 -9.265 -3.421 1.00 90.06 129 ILE A O 1
ATOM 999 N N . LEU A 1 130 ? -9.675 -8.388 -2.367 1.00 87.00 130 LEU A N 1
ATOM 1000 C CA . LEU A 1 130 ? -8.732 -9.413 -2.806 1.00 87.00 130 LEU A CA 1
ATOM 1001 C C . LEU A 1 130 ? -8.436 -10.433 -1.708 1.00 87.00 130 LEU A C 1
ATOM 1003 O O . LEU A 1 130 ? -8.151 -11.588 -2.008 1.00 87.00 130 LEU A O 1
ATOM 1007 N N . GLN A 1 131 ? -8.540 -10.023 -0.445 1.00 88.69 131 GLN A N 1
ATOM 1008 C CA . GLN A 1 131 ? -8.380 -10.906 0.702 1.00 88.69 131 GLN A CA 1
ATOM 1009 C C . GLN A 1 131 ? -9.350 -10.498 1.810 1.00 88.69 131 GLN A C 1
ATOM 1011 O O . GLN A 1 131 ? -9.640 -9.317 1.995 1.00 88.69 131 GLN A O 1
ATOM 1016 N N . HIS A 1 132 ? -9.859 -11.475 2.552 1.00 91.94 132 HIS A N 1
ATOM 1017 C CA . HIS A 1 132 ? -10.715 -11.242 3.705 1.00 91.94 132 HIS A CA 1
ATOM 1018 C C . HIS A 1 132 ? -10.515 -12.336 4.749 1.00 91.94 132 HIS A C 1
ATOM 1020 O O . HIS A 1 132 ? -10.089 -13.448 4.436 1.00 91.94 132 HIS A O 1
ATOM 1026 N N . GLY A 1 133 ? -10.866 -12.038 5.993 1.00 92.00 133 GLY A N 1
ATOM 1027 C CA . GLY A 1 133 ? -10.817 -13.012 7.071 1.00 92.00 133 GLY A CA 1
ATOM 1028 C C . GLY A 1 133 ? -11.382 -12.452 8.363 1.00 92.00 133 GLY A C 1
ATOM 1029 O O . GLY A 1 133 ? -11.922 -11.349 8.398 1.00 92.00 133 GLY A O 1
ATOM 1030 N N . HIS A 1 134 ? -11.270 -13.231 9.430 1.00 91.38 134 HIS A N 1
ATOM 1031 C CA . HIS A 1 134 ? -11.671 -12.803 10.762 1.00 91.38 134 HIS A CA 1
ATOM 1032 C C . HIS A 1 134 ? -10.696 -13.339 11.802 1.00 91.38 134 HIS A C 1
ATOM 1034 O O . HIS A 1 134 ? -10.007 -14.335 11.576 1.00 91.38 134 HIS A O 1
ATOM 1040 N N . MET A 1 135 ? -10.654 -12.672 12.945 1.00 89.94 135 MET A N 1
ATOM 1041 C CA . MET A 1 135 ? -9.896 -13.087 14.111 1.00 89.94 135 MET A CA 1
ATOM 1042 C C . MET A 1 135 ? -10.732 -12.888 15.370 1.00 89.94 135 MET A C 1
ATOM 1044 O O . MET A 1 135 ? -11.603 -12.021 15.427 1.00 89.94 135 MET A O 1
ATOM 1048 N N . LYS A 1 136 ? -10.488 -13.731 16.372 1.00 90.25 136 LYS A N 1
ATOM 1049 C CA . LYS A 1 136 ? -11.210 -13.691 17.643 1.00 90.25 136 LYS A CA 1
ATOM 1050 C C . LYS A 1 136 ? -10.394 -12.952 18.677 1.00 90.25 136 LYS A C 1
ATOM 1052 O O . LYS A 1 136 ? -9.299 -13.386 19.029 1.00 90.25 136 LYS A O 1
ATOM 1057 N N . VAL A 1 137 ? -10.951 -11.861 19.178 1.00 88.50 137 VAL A N 1
ATOM 1058 C CA . VAL A 1 137 ? -10.405 -11.105 20.298 1.00 88.50 137 VAL A CA 1
ATOM 1059 C C . VAL A 1 137 ? -11.038 -11.613 21.579 1.00 88.50 137 VAL A C 1
ATOM 1061 O O . VAL A 1 137 ? -12.255 -11.539 21.733 1.00 88.50 137 VAL A O 1
ATOM 1064 N N . THR A 1 138 ? -10.228 -12.110 22.508 1.00 86.12 138 THR A N 1
ATOM 1065 C CA . THR A 1 138 ? -10.707 -12.501 23.836 1.00 86.12 138 THR A CA 1
ATOM 1066 C C . THR A 1 138 ? -10.988 -11.255 24.670 1.00 86.12 138 THR A C 1
ATOM 1068 O O . THR A 1 138 ? -10.114 -10.408 24.825 1.00 86.12 138 THR A O 1
ATOM 1071 N N . VAL A 1 139 ? -12.191 -11.159 25.234 1.00 84.12 139 VAL A N 1
ATOM 1072 C CA . VAL A 1 139 ? -12.607 -10.071 26.128 1.00 84.12 139 VAL A CA 1
ATOM 1073 C C . VAL A 1 139 ? -12.648 -10.610 27.550 1.00 84.12 139 VAL A C 1
ATOM 1075 O O . VAL A 1 139 ? -13.364 -11.575 27.830 1.00 84.12 139 VAL A O 1
ATOM 1078 N N . GLN A 1 140 ? -11.852 -10.025 28.447 1.00 73.81 140 GLN A N 1
ATOM 1079 C CA . GLN A 1 140 ? -11.769 -10.499 29.827 1.00 73.81 140 GLN A CA 1
ATOM 1080 C C . GLN A 1 140 ? -13.044 -10.120 30.588 1.00 73.81 140 GLN A C 1
ATOM 1082 O O . GLN A 1 140 ? -13.423 -8.953 30.657 1.00 73.81 140 GLN A O 1
ATOM 1087 N N . GLN A 1 141 ? -13.720 -11.110 31.178 1.00 67.38 141 GLN A N 1
ATOM 1088 C CA . GLN A 1 141 ? -14.901 -10.852 32.002 1.00 67.38 141 GLN A CA 1
ATOM 1089 C C . GLN A 1 141 ? -14.500 -10.158 33.307 1.00 67.38 141 GLN A C 1
ATOM 1091 O O . GLN A 1 141 ? -13.669 -10.660 34.060 1.00 67.38 141 GLN A O 1
ATOM 1096 N N . GLY A 1 142 ? -15.118 -9.006 33.574 1.00 65.12 142 GLY A N 1
ATOM 1097 C CA . GLY A 1 142 ? -14.919 -8.231 34.801 1.00 65.12 142 GLY A CA 1
ATOM 1098 C C . GLY A 1 142 ? -13.891 -7.102 34.702 1.00 65.12 142 GLY A C 1
ATOM 1099 O O . GLY A 1 142 ? -13.800 -6.311 35.640 1.00 65.12 142 GLY A O 1
ATOM 1100 N N . SER A 1 143 ? -13.160 -6.966 33.588 1.00 67.06 143 SER A N 1
ATOM 1101 C CA . SER A 1 143 ? -12.374 -5.757 33.330 1.00 67.06 143 SER A CA 1
ATOM 1102 C C . SER A 1 143 ? -13.258 -4.676 32.685 1.00 67.06 143 SER A C 1
ATOM 1104 O O . SER A 1 143 ? -14.083 -4.981 31.823 1.00 67.06 143 SER A O 1
ATOM 1106 N N . PRO A 1 144 ? -13.117 -3.397 33.080 1.00 74.06 144 PRO A N 1
ATOM 1107 C CA . PRO A 1 144 ? -13.877 -2.309 32.461 1.00 74.06 144 PRO A CA 1
ATOM 1108 C C . PRO A 1 144 ? -13.450 -2.057 31.005 1.00 74.06 144 PRO A C 1
ATOM 1110 O O . PRO A 1 144 ? -14.245 -1.561 30.206 1.00 74.06 144 PRO A O 1
ATOM 1113 N N . VAL A 1 145 ? -12.206 -2.410 30.661 1.00 80.69 145 VAL A N 1
ATOM 1114 C CA . VAL A 1 145 ? -11.623 -2.290 29.322 1.00 80.69 145 VAL A CA 1
ATOM 1115 C C . VAL A 1 145 ? -10.767 -3.525 29.042 1.00 80.69 145 VAL A C 1
ATOM 1117 O O . VAL A 1 145 ? -9.966 -3.924 29.889 1.00 80.69 145 VAL A O 1
ATOM 1120 N N . THR A 1 146 ? -10.912 -4.117 27.856 1.00 83.75 146 THR A N 1
ATOM 1121 C CA . THR A 1 146 ? -9.961 -5.103 27.324 1.00 83.75 146 THR A CA 1
ATOM 1122 C C . THR A 1 146 ? -9.223 -4.511 26.131 1.00 83.75 146 THR A C 1
ATOM 1124 O O . THR A 1 146 ? -9.852 -4.091 25.161 1.00 83.75 146 THR A O 1
ATOM 1127 N N . GLU A 1 147 ? -7.894 -4.497 26.200 1.00 87.38 147 GLU A N 1
ATOM 1128 C CA . GLU A 1 147 ? -7.017 -4.005 25.138 1.00 87.38 147 GLU A CA 1
ATOM 1129 C C . GLU A 1 147 ? -6.057 -5.099 24.683 1.00 87.38 147 GLU A C 1
ATOM 1131 O O . GLU A 1 147 ? -5.700 -5.996 25.452 1.00 87.38 147 GLU A O 1
ATOM 1136 N N . GLY A 1 148 ? -5.614 -5.000 23.436 1.00 86.25 148 GLY A N 1
ATOM 1137 C CA . GLY A 1 148 ? -4.582 -5.870 22.907 1.00 86.25 148 GLY A CA 1
ATOM 1138 C C . GLY A 1 148 ? -4.300 -5.613 21.439 1.00 86.25 148 GLY A C 1
ATOM 1139 O O . GLY A 1 148 ? -4.812 -4.671 20.827 1.00 86.25 148 GLY A O 1
ATOM 1140 N N . GLU A 1 149 ? -3.468 -6.485 20.887 1.00 90.56 149 GLU A N 1
ATOM 1141 C CA . GLU A 1 149 ? -3.010 -6.411 19.510 1.00 90.56 149 GLU A CA 1
ATOM 1142 C C . GLU A 1 149 ? -3.250 -7.734 18.796 1.00 90.56 149 GLU A C 1
ATOM 1144 O O . GLU A 1 149 ? -3.183 -8.813 19.389 1.00 90.56 149 GLU A O 1
ATOM 1149 N N . VAL A 1 150 ? -3.523 -7.639 17.502 1.00 88.12 150 VAL A N 1
ATOM 1150 C CA . VAL A 1 150 ? -3.562 -8.780 16.596 1.00 88.12 150 VAL A CA 1
ATOM 1151 C C . VAL A 1 150 ? -2.836 -8.443 15.317 1.00 88.12 150 VAL A C 1
ATOM 1153 O O . VAL A 1 150 ? -2.914 -7.323 14.822 1.00 88.12 150 VAL A O 1
ATOM 1156 N N . THR A 1 151 ? -2.153 -9.430 14.760 1.00 87.88 151 THR A N 1
ATOM 1157 C CA . THR A 1 151 ? -1.531 -9.336 13.450 1.00 87.88 151 THR A CA 1
ATOM 1158 C C . THR A 1 151 ? -2.375 -10.038 12.394 1.00 87.88 151 THR A C 1
ATOM 1160 O O . THR A 1 151 ? -2.935 -11.112 12.620 1.00 87.88 151 THR A O 1
ATOM 1163 N N . LEU A 1 152 ? -2.463 -9.426 11.218 1.00 83.44 152 LEU A N 1
ATOM 1164 C CA . LEU A 1 152 ? -3.070 -10.018 10.031 1.00 83.44 152 LEU A CA 1
ATOM 1165 C C . LEU A 1 152 ? -2.048 -10.037 8.894 1.00 83.44 152 LEU A C 1
ATOM 1167 O O . LEU A 1 152 ? -1.299 -9.084 8.708 1.00 83.44 152 LEU A O 1
ATOM 1171 N N . ALA A 1 153 ? -2.031 -11.117 8.132 1.00 83.12 153 ALA A N 1
ATOM 1172 C CA . ALA A 1 153 ? -1.170 -11.281 6.973 1.00 83.12 153 ALA A CA 1
ATOM 1173 C C . ALA A 1 153 ? -1.860 -10.747 5.709 1.00 83.12 153 ALA A C 1
ATOM 1175 O O . ALA A 1 153 ? -2.987 -11.147 5.429 1.00 83.12 153 ALA A O 1
ATOM 1176 N N . VAL A 1 154 ? -1.200 -9.885 4.932 1.00 77.44 154 VAL A N 1
ATOM 1177 C CA . VAL A 1 154 ? -1.661 -9.442 3.601 1.00 77.44 154 VAL A CA 1
ATOM 1178 C C . VAL A 1 154 ? -0.568 -9.692 2.579 1.00 77.44 154 VAL A C 1
ATOM 1180 O O . VAL A 1 154 ? 0.582 -9.336 2.822 1.00 77.44 154 VAL A O 1
ATOM 1183 N N . VAL A 1 155 ? -0.926 -10.240 1.416 1.00 78.56 155 VAL A N 1
ATOM 1184 C CA . VAL A 1 155 ? 0.004 -10.396 0.287 1.00 78.56 155 VAL A CA 1
ATOM 1185 C C . VAL A 1 155 ? -0.148 -9.216 -0.687 1.00 78.56 155 VAL A C 1
ATOM 1187 O O . VAL A 1 155 ? -1.192 -9.085 -1.335 1.00 78.56 155 VAL A O 1
ATOM 1190 N N . PRO A 1 156 ? 0.872 -8.355 -0.85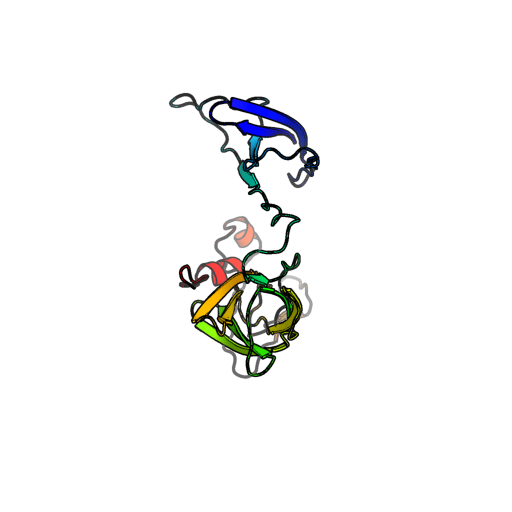9 1.00 64.38 156 PRO A N 1
ATOM 1191 C CA . PRO A 1 156 ? 0.814 -7.201 -1.748 1.00 64.38 156 PRO A CA 1
ATOM 1192 C C . PRO A 1 156 ? 1.021 -7.614 -3.216 1.00 64.38 156 PRO A C 1
ATOM 1194 O O . PRO A 1 156 ? 2.053 -7.355 -3.824 1.00 64.38 156 PRO A O 1
ATOM 1197 N N . GLU A 1 157 ? 0.012 -8.221 -3.840 1.00 67.50 157 GLU A N 1
ATOM 1198 C CA . GLU A 1 157 ? -0.116 -8.276 -5.316 1.00 67.50 157 GLU A CA 1
ATOM 1199 C C . GLU A 1 157 ? -0.966 -7.103 -5.862 1.00 67.50 157 GLU A C 1
ATOM 1201 O O . GLU A 1 157 ? -1.512 -7.108 -6.972 1.00 67.50 157 GLU A O 1
ATOM 1206 N N . MET A 1 158 ? -1.079 -6.059 -5.044 1.00 68.31 158 MET A N 1
ATOM 1207 C CA . MET A 1 158 ? -2.223 -5.157 -4.958 1.00 68.31 158 MET A CA 1
ATOM 1208 C C . MET A 1 158 ? -1.848 -3.689 -5.257 1.00 68.31 158 MET A C 1
ATOM 1210 O O . MET A 1 158 ? -2.330 -2.757 -4.619 1.00 68.31 158 MET A O 1
ATOM 1214 N N . ALA A 1 159 ? -0.955 -3.452 -6.224 1.00 72.62 159 ALA A N 1
ATOM 1215 C CA . ALA A 1 159 ? -0.643 -2.095 -6.694 1.00 72.62 159 ALA A CA 1
ATOM 1216 C C . ALA A 1 159 ? -1.855 -1.456 -7.411 1.00 72.62 159 ALA A C 1
ATOM 1218 O O . ALA A 1 159 ? -2.602 -2.190 -8.064 1.00 72.62 159 ALA A O 1
ATOM 1219 N N . PRO A 1 160 ? -2.067 -0.125 -7.348 1.00 80.62 160 PRO A N 1
ATOM 1220 C CA . PRO A 1 160 ? -1.163 0.894 -6.807 1.00 80.62 160 PRO A CA 1
ATOM 1221 C C . PRO A 1 160 ? -1.430 1.267 -5.343 1.00 80.62 160 PRO A C 1
ATOM 1223 O O . PRO A 1 160 ? -0.664 2.040 -4.776 1.00 80.62 160 PRO A O 1
ATOM 1226 N N . LEU A 1 161 ? -2.504 0.754 -4.743 1.00 88.19 161 LEU A N 1
ATOM 1227 C CA . LEU A 1 161 ? -2.893 1.051 -3.370 1.00 88.19 161 LEU A CA 1
ATOM 1228 C C . LEU A 1 161 ? -3.604 -0.159 -2.761 1.00 88.19 161 LEU A C 1
ATOM 1230 O O . LEU A 1 161 ? -4.440 -0.787 -3.419 1.00 88.19 161 LEU A O 1
ATOM 1234 N N . VAL A 1 162 ? -3.282 -0.450 -1.502 1.00 88.75 162 VAL A N 1
ATOM 1235 C CA . VAL A 1 162 ? -3.982 -1.439 -0.679 1.00 88.75 162 VAL A CA 1
ATOM 1236 C C . VAL A 1 162 ? -4.776 -0.697 0.380 1.00 88.75 162 VAL A C 1
ATOM 1238 O O . VAL A 1 162 ? -4.212 0.103 1.121 1.00 88.75 162 VAL A O 1
ATOM 1241 N N . GLN A 1 163 ? -6.073 -0.955 0.466 1.00 89.81 163 GLN A N 1
ATOM 1242 C CA . GLN A 1 163 ? -6.929 -0.402 1.510 1.00 89.81 163 GLN A CA 1
ATOM 1243 C C . GLN A 1 163 ? -7.324 -1.535 2.443 1.00 89.81 163 GLN A C 1
ATOM 1245 O O . GLN A 1 163 ? -7.877 -2.538 1.999 1.00 89.81 163 GLN A O 1
ATOM 1250 N N . VAL A 1 164 ? -7.021 -1.398 3.727 1.00 91.50 164 VAL A N 1
ATOM 1251 C CA . VAL A 1 164 ? -7.391 -2.386 4.738 1.00 91.50 164 VAL A CA 1
ATOM 1252 C C . VAL A 1 164 ? -8.511 -1.800 5.577 1.00 91.50 164 VAL A C 1
ATOM 1254 O O . VAL A 1 164 ? -8.327 -0.759 6.204 1.00 91.50 164 VAL A O 1
ATOM 1257 N N . LEU A 1 165 ? -9.659 -2.472 5.583 1.00 92.75 165 LEU A N 1
ATOM 1258 C CA . LEU A 1 165 ? -10.780 -2.203 6.475 1.00 92.75 165 LEU A CA 1
ATOM 1259 C C . LEU A 1 165 ? -10.808 -3.271 7.556 1.00 92.75 165 LEU A C 1
ATOM 1261 O O . LEU A 1 165 ? -10.747 -4.461 7.252 1.00 92.75 165 LEU A O 1
ATOM 1265 N N . VAL A 1 166 ? -10.969 -2.851 8.802 1.00 94.31 166 VAL A N 1
ATOM 1266 C CA . VAL A 1 166 ? -11.260 -3.738 9.925 1.00 94.31 166 VAL A CA 1
ATOM 1267 C C . VAL A 1 166 ? -12.539 -3.273 10.589 1.00 94.31 166 VAL A C 1
ATOM 1269 O O . VAL A 1 166 ? -12.729 -2.077 10.797 1.00 94.31 166 VAL A O 1
ATOM 1272 N N . TYR A 1 167 ? -13.426 -4.203 10.915 1.00 93.81 167 TYR A N 1
ATOM 1273 C CA . TYR A 1 167 ? -14.645 -3.889 11.645 1.00 93.81 167 TYR A CA 1
ATOM 1274 C C . TYR A 1 167 ? -15.044 -5.025 12.577 1.00 93.81 167 TYR A C 1
ATOM 1276 O O . TYR A 1 167 ? -14.623 -6.171 12.424 1.00 93.81 167 TYR A O 1
ATOM 1284 N N . SER A 1 168 ? -15.861 -4.700 13.567 1.00 91.75 168 SER A N 1
ATOM 1285 C CA . SER A 1 168 ? -16.380 -5.660 14.528 1.00 91.75 168 SER A CA 1
ATOM 1286 C C . SER A 1 168 ? -17.780 -5.261 14.971 1.00 91.75 168 SER A C 1
ATOM 1288 O O . SER A 1 168 ? -18.070 -4.074 15.136 1.00 91.75 168 SER A O 1
ATOM 1290 N N . LEU A 1 169 ? -18.639 -6.265 15.147 1.00 90.19 169 LEU A N 1
ATOM 1291 C CA . LEU A 1 169 ? -19.971 -6.109 15.716 1.00 90.19 169 LEU A CA 1
ATOM 1292 C C . LEU A 1 169 ? -19.915 -6.508 17.191 1.00 90.19 169 LEU A C 1
ATOM 1294 O O . LEU A 1 169 ? -19.677 -7.672 17.523 1.00 90.19 169 LEU A O 1
ATOM 1298 N N . LEU A 1 170 ? -20.123 -5.534 18.070 1.00 86.31 170 LEU A N 1
ATOM 1299 C CA . LEU A 1 170 ? -20.128 -5.746 19.511 1.00 86.31 170 LEU A CA 1
ATOM 1300 C C . LEU A 1 170 ? -21.460 -6.370 19.971 1.00 86.31 170 LEU A C 1
ATOM 1302 O O . LEU A 1 170 ? -22.481 -6.198 19.300 1.00 86.31 170 LEU A O 1
ATOM 1306 N N . PRO A 1 171 ? -21.491 -7.068 21.124 1.00 84.94 171 PRO A N 1
ATOM 1307 C CA . PRO A 1 171 ? -22.734 -7.580 21.710 1.00 84.94 171 PRO A CA 1
ATOM 1308 C C . PRO A 1 171 ? -23.797 -6.507 21.964 1.00 84.94 171 PRO A C 1
ATOM 1310 O O . PRO A 1 171 ? -24.983 -6.816 21.920 1.00 84.94 171 PRO A O 1
ATOM 1313 N N . SER A 1 172 ? -23.385 -5.258 22.189 1.00 82.31 172 SER A N 1
ATOM 1314 C CA . SER A 1 172 ? -24.259 -4.081 22.270 1.00 82.31 172 SER A CA 1
ATOM 1315 C C . SER A 1 172 ? -24.898 -3.649 20.942 1.00 82.31 172 SER A C 1
ATOM 1317 O O . SER A 1 172 ? -25.477 -2.569 20.879 1.00 82.31 172 SER A O 1
ATOM 1319 N N . GLU A 1 173 ? -24.755 -4.440 19.873 1.00 81.38 173 GLU A N 1
ATOM 1320 C CA . GLU A 1 173 ? -25.173 -4.122 18.497 1.00 81.38 173 GLU A CA 1
ATOM 1321 C C . GLU A 1 173 ? -24.433 -2.919 17.881 1.00 81.38 173 GLU A C 1
ATOM 1323 O O . GLU A 1 173 ? -24.739 -2.478 16.773 1.00 81.38 173 GLU A O 1
ATOM 1328 N N . THR A 1 174 ? -23.402 -2.410 18.561 1.00 82.62 174 THR A N 1
ATOM 1329 C CA . THR A 1 174 ? -22.560 -1.324 18.058 1.00 82.62 174 THR A CA 1
ATOM 1330 C C . THR A 1 174 ? -21.532 -1.864 17.068 1.00 82.62 174 THR A C 1
ATOM 1332 O O . THR A 1 174 ? -20.831 -2.838 17.351 1.00 82.62 174 THR A O 1
ATOM 1335 N N . VAL A 1 175 ? -21.393 -1.199 15.921 1.00 86.75 175 VAL A N 1
ATOM 1336 C CA . VAL A 1 175 ? -20.329 -1.487 14.953 1.00 86.75 175 VAL A CA 1
ATOM 1337 C C . VAL A 1 175 ? -19.168 -0.530 15.178 1.00 86.75 175 VAL A C 1
ATOM 1339 O O . VAL A 1 175 ? -19.340 0.687 15.144 1.00 86.75 175 VAL A O 1
ATOM 1342 N N . ILE A 1 176 ? -17.976 -1.088 15.367 1.00 87.69 176 ILE A N 1
ATOM 1343 C CA . ILE A 1 176 ? -16.719 -0.337 15.370 1.00 87.69 176 ILE A CA 1
ATOM 1344 C C . ILE A 1 176 ? -15.940 -0.684 14.108 1.00 87.69 176 ILE A C 1
ATOM 1346 O O . ILE A 1 176 ? -15.868 -1.851 13.728 1.00 87.69 176 ILE A O 1
ATOM 1350 N N . ALA A 1 177 ? -15.365 0.318 13.449 1.00 91.12 177 ALA A N 1
ATOM 1351 C CA . ALA A 1 177 ? -14.622 0.129 12.211 1.00 91.12 177 ALA A CA 1
ATOM 1352 C C . ALA A 1 177 ? -13.447 1.103 12.107 1.00 91.12 177 ALA A C 1
ATOM 1354 O O . ALA A 1 177 ? -13.481 2.200 12.665 1.00 91.12 177 ALA A O 1
ATOM 1355 N N . TYR A 1 178 ? -12.413 0.690 11.382 1.00 90.88 178 TYR A N 1
ATOM 1356 C CA . TYR A 1 178 ? -11.262 1.516 11.049 1.00 90.88 178 TYR A CA 1
ATOM 1357 C C . TYR A 1 178 ? -10.709 1.111 9.686 1.00 90.88 178 TYR A C 1
ATOM 1359 O O . TYR A 1 178 ? -10.602 -0.076 9.380 1.00 90.88 178 TYR A O 1
ATOM 1367 N N . SER A 1 179 ? -10.324 2.088 8.873 1.00 91.12 179 SER A N 1
ATOM 1368 C CA . SER A 1 179 ? -9.734 1.854 7.556 1.00 91.12 179 SER A CA 1
ATOM 1369 C C . SER A 1 179 ? -8.398 2.566 7.428 1.00 91.12 179 SER A C 1
ATOM 1371 O O . SER A 1 179 ? -8.261 3.703 7.882 1.00 91.12 179 SER A O 1
ATOM 1373 N N . MET A 1 180 ? -7.432 1.946 6.756 1.00 89.75 180 MET A N 1
ATOM 1374 C CA . MET A 1 180 ? -6.170 2.601 6.432 1.00 89.75 180 MET A CA 1
ATOM 1375 C C . MET A 1 180 ? -5.624 2.162 5.077 1.00 89.75 180 MET A C 1
ATOM 1377 O O . MET A 1 180 ? -5.748 1.007 4.671 1.00 89.75 180 MET A O 1
ATOM 1381 N N . ASN A 1 181 ? -4.981 3.108 4.400 1.00 90.00 181 ASN A N 1
ATOM 1382 C CA . ASN A 1 181 ? -4.364 2.900 3.103 1.00 90.00 181 ASN A CA 1
ATOM 1383 C C . ASN A 1 181 ? -2.865 2.627 3.254 1.00 90.00 181 ASN A C 1
ATOM 1385 O O . ASN A 1 181 ? -2.160 3.338 3.973 1.00 90.00 181 ASN A O 1
ATOM 1389 N N . PHE A 1 182 ? -2.373 1.650 2.501 1.00 87.94 182 PHE A N 1
ATOM 1390 C CA . PHE A 1 182 ? -0.972 1.277 2.419 1.00 87.94 182 PHE A CA 1
ATOM 1391 C C . PHE A 1 182 ? -0.511 1.314 0.959 1.00 87.94 182 PHE A C 1
ATOM 1393 O O . PHE A 1 182 ? -1.054 0.580 0.127 1.00 87.94 182 PHE A O 1
ATOM 1400 N N . PRO A 1 183 ? 0.483 2.146 0.609 1.00 86.62 183 PRO A N 1
ATOM 1401 C CA . PRO A 1 183 ? 1.096 2.093 -0.709 1.00 86.62 183 PRO A CA 1
ATOM 1402 C C . PRO A 1 183 ? 2.030 0.871 -0.788 1.00 86.62 183 PRO A C 1
ATOM 1404 O O . PRO A 1 183 ? 2.981 0.787 -0.006 1.00 86.62 183 PRO A O 1
ATOM 1407 N N . PRO A 1 184 ? 1.796 -0.089 -1.696 1.00 84.50 184 PRO A N 1
ATOM 1408 C CA . PRO A 1 184 ? 2.765 -1.137 -1.976 1.00 84.50 184 PRO A CA 1
ATOM 1409 C C . PRO A 1 184 ? 3.866 -0.622 -2.910 1.00 84.50 184 PRO A C 1
ATOM 1411 O O . PRO A 1 184 ? 3.759 0.445 -3.524 1.00 84.50 184 PRO A O 1
ATOM 1414 N N . GLU A 1 185 ? 4.922 -1.411 -3.064 1.00 86.50 185 GLU A N 1
ATOM 1415 C CA . GLU A 1 185 ? 5.875 -1.219 -4.149 1.00 86.50 185 GLU A CA 1
ATOM 1416 C C . GLU A 1 185 ? 5.187 -1.305 -5.522 1.00 86.50 185 GLU A C 1
ATOM 1418 O O . GLU A 1 185 ? 4.194 -2.006 -5.735 1.00 86.50 185 GLU A O 1
ATOM 1423 N N . LYS A 1 186 ? 5.734 -0.579 -6.499 1.00 83.38 186 LYS A N 1
ATOM 1424 C CA . LYS A 1 186 ? 5.246 -0.598 -7.882 1.00 83.38 186 LYS A CA 1
ATOM 1425 C C . LYS A 1 186 ? 5.753 -1.850 -8.583 1.00 83.38 186 LYS A C 1
ATOM 1427 O O . LYS A 1 186 ? 6.795 -1.843 -9.232 1.00 83.38 186 LYS A O 1
ATOM 1432 N N . CYS A 1 187 ? 5.012 -2.937 -8.435 1.00 83.12 187 C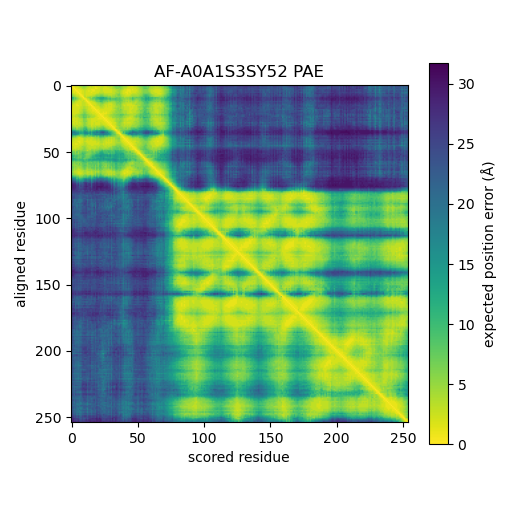YS A N 1
ATOM 1433 C CA . CYS A 1 187 ? 5.382 -4.237 -8.969 1.00 83.12 187 CYS A CA 1
ATOM 1434 C C . CYS A 1 187 ? 4.416 -4.731 -10.047 1.00 83.12 187 CYS A C 1
ATOM 1436 O O . CYS A 1 187 ? 3.197 -4.588 -9.955 1.00 83.12 187 CYS A O 1
ATOM 1438 N N . PHE A 1 188 ? 4.980 -5.388 -11.058 1.00 83.62 188 PHE A N 1
ATOM 1439 C CA . PHE A 1 188 ? 4.223 -6.137 -12.053 1.00 83.62 188 PHE A CA 1
ATOM 1440 C C . PHE A 1 188 ? 4.219 -7.622 -11.704 1.00 83.62 188 PHE A C 1
ATOM 1442 O O . PHE A 1 188 ? 5.246 -8.171 -11.292 1.00 83.62 188 PHE A O 1
ATOM 1449 N N . ARG A 1 189 ? 3.060 -8.260 -11.902 1.00 80.25 189 ARG A N 1
ATOM 1450 C CA . ARG A 1 189 ? 2.884 -9.710 -11.735 1.00 80.25 189 ARG A CA 1
ATOM 1451 C C . ARG A 1 189 ? 3.780 -10.489 -12.698 1.00 80.25 189 ARG A C 1
ATOM 1453 O O . ARG A 1 189 ? 4.444 -11.436 -12.297 1.00 80.25 189 ARG A O 1
ATOM 1460 N N . HIS A 1 190 ? 3.845 -10.040 -13.951 1.00 84.75 190 HIS A N 1
ATOM 1461 C CA . HIS A 1 190 ? 4.776 -10.581 -14.934 1.00 84.75 190 HIS A CA 1
ATOM 1462 C C . HIS A 1 190 ? 6.143 -9.927 -14.752 1.00 84.75 190 HIS A C 1
ATOM 1464 O O . HIS A 1 190 ? 6.301 -8.721 -14.956 1.00 84.75 190 HIS A O 1
ATOM 1470 N N . LYS A 1 191 ? 7.131 -10.731 -14.365 1.00 87.25 191 LYS A N 1
ATOM 1471 C CA . LYS A 1 191 ? 8.528 -10.308 -14.302 1.00 87.25 191 LYS A CA 1
ATOM 1472 C C . LYS A 1 191 ? 9.143 -10.472 -15.687 1.00 87.25 191 LYS A C 1
ATOM 1474 O O . LYS A 1 191 ? 9.100 -11.560 -16.256 1.00 87.25 191 LYS A O 1
ATOM 1479 N N . VAL A 1 192 ? 9.681 -9.379 -16.217 1.00 90.88 192 VAL A N 1
ATOM 1480 C CA . VAL A 1 192 ? 10.353 -9.344 -17.517 1.00 90.88 192 VAL A CA 1
ATOM 1481 C C . VAL A 1 192 ? 11.752 -8.788 -17.306 1.00 90.88 192 VAL A C 1
ATOM 1483 O O . VAL A 1 192 ? 11.910 -7.746 -16.670 1.00 90.88 192 VAL A O 1
ATOM 1486 N N . LEU A 1 193 ? 12.754 -9.483 -17.832 1.00 93.44 193 LEU A N 1
ATOM 1487 C CA . LEU A 1 193 ? 14.146 -9.047 -17.839 1.00 93.44 193 LEU A CA 1
ATOM 1488 C C . LEU A 1 193 ? 14.620 -8.973 -19.288 1.00 93.44 193 LEU A C 1
ATOM 1490 O O . LEU A 1 193 ? 14.371 -9.898 -20.061 1.00 93.44 193 LEU A O 1
ATOM 1494 N N . VAL A 1 194 ? 15.277 -7.875 -19.653 1.00 92.69 194 VAL A N 1
ATOM 1495 C CA . VAL A 1 194 ? 15.829 -7.679 -20.993 1.00 92.69 194 VAL A CA 1
ATOM 1496 C C . VAL A 1 194 ? 17.278 -7.217 -20.888 1.00 92.69 194 VAL A C 1
ATOM 1498 O O . VAL A 1 194 ? 17.592 -6.308 -20.120 1.00 92.69 194 VAL A O 1
ATOM 1501 N N . GLU A 1 195 ? 18.158 -7.860 -21.642 1.00 94.50 195 GLU A N 1
ATOM 1502 C CA . GLU A 1 195 ? 19.606 -7.691 -21.554 1.00 94.50 195 GLU A CA 1
ATOM 1503 C C . GLU A 1 195 ? 20.240 -7.830 -22.938 1.00 94.50 195 GLU A C 1
ATOM 1505 O O . GLU A 1 195 ? 19.887 -8.728 -23.692 1.00 94.50 195 GLU A O 1
ATOM 1510 N N . PHE A 1 196 ? 21.211 -6.978 -23.267 1.00 93.81 196 PHE A N 1
ATOM 1511 C CA . PHE A 1 196 ? 22.097 -7.216 -24.409 1.00 93.81 196 PHE A CA 1
ATOM 1512 C C . PHE A 1 196 ? 23.353 -7.960 -23.953 1.00 93.81 196 PHE A C 1
ATOM 1514 O O . PHE A 1 196 ? 23.947 -7.600 -22.934 1.00 93.81 196 PHE A O 1
ATOM 1521 N N . SER A 1 197 ? 23.782 -8.948 -24.736 1.00 93.56 197 SER A N 1
ATOM 1522 C CA . SER A 1 197 ? 24.971 -9.757 -24.483 1.00 93.56 197 SER A CA 1
ATOM 1523 C C . SER A 1 197 ? 25.826 -9.843 -25.760 1.00 93.56 197 SER A C 1
ATOM 1525 O O . SER A 1 197 ? 25.465 -10.589 -26.678 1.00 93.56 197 SER A O 1
ATOM 1527 N N . PRO A 1 198 ? 26.940 -9.080 -25.850 1.00 92.69 198 PRO A N 1
ATOM 1528 C CA . PRO A 1 198 ? 27.493 -8.175 -24.832 1.00 92.69 198 PRO A CA 1
ATOM 1529 C C . PRO A 1 198 ? 26.690 -6.872 -24.639 1.00 92.69 198 PRO A C 1
ATOM 1531 O O . PRO A 1 198 ? 26.025 -6.369 -25.543 1.00 92.69 198 PRO A O 1
ATOM 1534 N N . SER A 1 199 ? 26.810 -6.252 -23.457 1.00 92.19 199 SER A N 1
ATOM 1535 C CA . SER A 1 199 ? 26.080 -5.011 -23.114 1.00 92.19 199 SER A CA 1
ATOM 1536 C C . SER A 1 199 ? 26.452 -3.795 -23.975 1.00 92.19 199 SER A C 1
ATOM 1538 O O . SER A 1 199 ? 25.748 -2.782 -23.968 1.00 92.19 199 SER A O 1
ATOM 1540 N N . LYS A 1 200 ? 27.560 -3.880 -24.716 1.00 90.81 200 LYS A N 1
ATOM 1541 C CA . LYS A 1 200 ? 28.021 -2.896 -25.695 1.00 90.81 200 LYS A CA 1
ATOM 1542 C C . LYS A 1 200 ? 28.593 -3.638 -26.893 1.00 90.81 200 LYS A C 1
ATOM 1544 O O . LYS A 1 200 ? 29.298 -4.622 -26.705 1.00 90.81 200 LYS A O 1
ATOM 1549 N N . ALA A 1 201 ? 28.326 -3.116 -28.080 1.00 92.56 201 ALA A N 1
ATOM 1550 C CA . ALA A 1 201 ? 28.856 -3.610 -29.341 1.00 92.56 201 ALA A CA 1
ATOM 1551 C C . ALA A 1 201 ? 29.253 -2.414 -30.216 1.00 92.56 201 ALA A C 1
ATOM 1553 O O . ALA A 1 201 ? 28.683 -1.322 -30.070 1.00 92.56 201 ALA A O 1
ATOM 1554 N N . VAL A 1 202 ? 30.237 -2.593 -31.094 1.00 94.81 202 VAL A N 1
ATOM 1555 C CA . VAL A 1 202 ? 30.594 -1.576 -32.092 1.00 94.81 202 VAL A CA 1
ATOM 1556 C C . VAL A 1 202 ? 29.625 -1.615 -33.283 1.00 94.81 202 VAL A C 1
ATOM 1558 O O . VAL A 1 202 ? 28.935 -2.615 -33.491 1.00 94.81 202 VAL A O 1
ATOM 1561 N N . PRO A 1 203 ? 29.525 -0.540 -34.088 1.00 92.44 203 PRO A N 1
ATOM 1562 C CA . PRO A 1 203 ? 28.673 -0.555 -35.273 1.00 92.44 203 PRO A CA 1
ATOM 1563 C C . PRO A 1 203 ? 29.020 -1.720 -36.212 1.00 92.44 203 PRO A C 1
ATOM 1565 O O . PRO A 1 203 ? 30.168 -1.860 -36.628 1.00 92.44 203 PRO A O 1
ATOM 1568 N N . GLY A 1 204 ? 28.020 -2.536 -36.553 1.00 91.12 204 GLY A N 1
ATOM 1569 C CA . GLY A 1 204 ? 28.173 -3.700 -37.435 1.00 91.12 204 GLY A CA 1
ATOM 1570 C C . GLY A 1 204 ? 28.601 -5.000 -36.741 1.00 91.12 204 GLY A C 1
ATOM 1571 O O . GLY A 1 204 ? 28.641 -6.032 -37.403 1.00 91.12 204 GLY A O 1
ATOM 1572 N N . GLU A 1 205 ? 28.887 -4.974 -35.438 1.00 94.19 205 GLU A N 1
ATOM 1573 C CA . GLU A 1 205 ? 29.130 -6.177 -34.637 1.00 94.19 205 GLU A CA 1
ATOM 1574 C C . GLU A 1 205 ? 27.805 -6.873 -34.284 1.00 94.19 205 GLU A C 1
ATOM 1576 O O . GLU A 1 205 ? 26.801 -6.220 -33.982 1.00 94.19 205 GLU A O 1
ATOM 1581 N N . GLU A 1 206 ? 27.795 -8.206 -34.332 1.00 94.19 206 GLU A N 1
ATOM 1582 C CA . GLU A 1 206 ? 26.636 -9.004 -33.933 1.00 94.19 206 GLU A CA 1
ATOM 1583 C C . GLU A 1 206 ? 26.428 -8.928 -32.414 1.00 94.19 206 GLU A C 1
ATOM 1585 O O . GLU A 1 206 ? 27.370 -9.035 -31.631 1.00 94.19 206 GLU A O 1
ATOM 1590 N N . ASN A 1 207 ? 25.179 -8.747 -31.984 1.00 93.31 207 ASN A N 1
ATOM 1591 C CA . ASN A 1 207 ? 24.820 -8.687 -30.572 1.00 93.31 207 ASN A CA 1
ATOM 1592 C C . ASN A 1 207 ? 23.516 -9.450 -30.328 1.00 93.31 207 ASN A C 1
ATOM 1594 O O . ASN A 1 207 ? 22.598 -9.404 -31.149 1.00 93.31 207 ASN A O 1
ATOM 1598 N N . THR A 1 208 ? 23.420 -10.128 -29.185 1.00 94.44 208 THR A N 1
ATOM 1599 C CA . THR A 1 208 ? 22.241 -10.903 -28.797 1.00 94.44 208 THR A CA 1
ATOM 1600 C C . THR A 1 208 ? 21.422 -10.151 -27.754 1.00 94.44 208 THR A C 1
ATOM 1602 O O . THR A 1 208 ? 21.928 -9.796 -26.692 1.00 94.44 208 THR A O 1
ATOM 1605 N N . LEU A 1 209 ? 20.130 -9.950 -28.023 1.00 94.25 209 LEU A N 1
ATOM 1606 C CA . LEU A 1 209 ? 19.163 -9.462 -27.039 1.00 94.25 209 LEU A CA 1
ATOM 1607 C C . LEU A 1 209 ? 18.508 -10.655 -26.333 1.00 94.25 209 LEU A C 1
ATOM 1609 O O . LEU A 1 209 ? 17.745 -11.404 -26.940 1.00 94.25 209 LEU A O 1
ATOM 1613 N N . GLN A 1 210 ? 18.793 -10.818 -25.049 1.00 94.62 210 GLN A N 1
ATOM 1614 C CA . GLN A 1 210 ? 18.181 -11.812 -24.181 1.00 94.62 210 GLN A CA 1
ATOM 1615 C C . GLN A 1 210 ? 16.921 -11.238 -23.533 1.00 94.62 210 GLN A C 1
ATOM 1617 O O . GLN A 1 210 ? 16.942 -10.156 -22.945 1.00 94.62 210 GLN A O 1
ATOM 1622 N N . LEU A 1 211 ? 15.818 -11.977 -23.635 1.00 94.56 211 LEU A N 1
ATOM 1623 C CA . LEU A 1 211 ? 14.532 -11.631 -23.044 1.00 94.56 211 LEU A CA 1
ATOM 1624 C C . LEU A 1 211 ? 14.030 -12.810 -22.212 1.00 94.56 211 LEU A C 1
ATOM 1626 O O . LEU A 1 211 ? 13.778 -13.889 -22.747 1.00 94.56 211 LEU A O 1
ATOM 1630 N N . SER A 1 212 ? 13.831 -12.573 -20.921 1.00 94.94 212 SER A N 1
ATOM 1631 C CA . SER A 1 212 ? 13.301 -13.556 -19.978 1.00 94.94 212 SER A CA 1
ATOM 1632 C C . SER A 1 212 ? 11.934 -13.105 -19.481 1.00 94.94 212 SER A C 1
ATOM 1634 O O . SER A 1 212 ? 11.790 -11.998 -18.961 1.00 94.94 212 SER A O 1
ATOM 1636 N N . ALA A 1 213 ? 10.930 -13.967 -19.633 1.00 95.19 213 ALA A N 1
ATOM 1637 C CA . ALA A 1 213 ? 9.557 -13.752 -19.183 1.00 95.19 213 ALA A CA 1
ATOM 1638 C C . ALA A 1 213 ? 8.891 -15.098 -18.842 1.00 95.19 213 ALA A C 1
ATOM 1640 O O . ALA A 1 213 ? 9.450 -16.166 -19.098 1.00 95.19 213 ALA A O 1
ATOM 1641 N N . GLN A 1 214 ? 7.686 -15.060 -18.270 1.00 94.00 214 GLN A N 1
ATOM 1642 C CA . GLN A 1 214 ? 6.923 -16.273 -17.962 1.00 94.00 214 GLN A CA 1
ATOM 1643 C C . GLN A 1 214 ? 6.531 -17.027 -19.255 1.00 94.00 214 GLN A C 1
ATOM 1645 O O . GLN A 1 214 ? 6.182 -16.371 -20.243 1.00 94.00 214 GLN A O 1
ATOM 1650 N N . PRO A 1 215 ? 6.533 -18.377 -19.277 1.00 94.44 215 PRO A N 1
ATOM 1651 C CA . PRO A 1 215 ? 6.149 -19.148 -20.461 1.00 94.44 215 PRO A CA 1
ATOM 1652 C C . PRO A 1 215 ? 4.771 -18.755 -21.013 1.00 94.44 215 PRO A C 1
ATOM 1654 O O . PRO A 1 215 ? 3.819 -18.591 -20.253 1.00 94.44 215 PRO A O 1
ATOM 1657 N N . GLY A 1 216 ? 4.670 -18.606 -22.337 1.00 92.38 216 GLY A N 1
ATOM 1658 C CA . GLY A 1 216 ? 3.434 -18.200 -23.022 1.00 92.38 216 GLY A CA 1
ATOM 1659 C C . GLY A 1 216 ? 3.136 -16.693 -23.003 1.00 92.38 216 GLY A C 1
ATOM 1660 O O . GLY A 1 216 ? 2.109 -16.280 -23.536 1.00 92.38 216 GLY A O 1
ATOM 1661 N N . SER A 1 217 ? 4.014 -15.864 -22.427 1.00 93.00 217 SER A N 1
ATOM 1662 C CA . SER A 1 217 ? 3.860 -14.402 -22.449 1.00 93.00 217 SER A CA 1
ATOM 1663 C C . SER A 1 217 ? 4.049 -13.830 -23.857 1.00 93.00 217 SER A C 1
ATOM 1665 O O . SER A 1 217 ? 4.997 -14.183 -24.557 1.00 93.00 217 SER A O 1
ATOM 1667 N N . LEU A 1 218 ? 3.192 -12.882 -24.245 1.00 93.94 218 LEU A N 1
ATOM 1668 C CA . LEU A 1 218 ? 3.399 -12.050 -25.430 1.00 93.94 218 LEU A CA 1
ATOM 1669 C C . LEU A 1 218 ? 4.260 -10.839 -25.055 1.00 93.94 218 LEU A C 1
ATOM 1671 O O . LEU A 1 218 ? 3.855 -10.019 -24.230 1.00 93.94 218 LEU A O 1
ATOM 1675 N N . CYS A 1 219 ? 5.429 -10.704 -25.677 1.00 92.19 219 CYS A N 1
ATOM 1676 C CA . CYS A 1 219 ? 6.354 -9.610 -25.400 1.00 92.19 219 CYS A CA 1
ATOM 1677 C C . CYS A 1 219 ? 6.463 -8.655 -26.594 1.00 92.19 219 CYS A C 1
ATOM 1679 O O . CYS A 1 219 ? 6.861 -9.056 -27.686 1.00 92.19 219 CYS A O 1
ATOM 1681 N N . GLY A 1 220 ? 6.138 -7.379 -26.373 1.00 91.69 220 GLY A N 1
ATOM 1682 C CA . GLY A 1 220 ? 6.397 -6.302 -27.328 1.00 91.69 220 GLY A CA 1
ATOM 1683 C C . GLY A 1 220 ? 7.778 -5.692 -27.095 1.00 91.69 220 GLY A C 1
ATOM 1684 O O . GLY A 1 220 ? 8.085 -5.270 -25.981 1.00 91.69 220 GLY A O 1
ATOM 1685 N N . LEU A 1 221 ? 8.604 -5.633 -28.138 1.00 91.38 221 LEU A N 1
ATOM 1686 C CA . LEU A 1 221 ? 9.952 -5.064 -28.089 1.00 91.38 221 LEU A CA 1
ATOM 1687 C C . LEU A 1 221 ? 9.981 -3.726 -28.834 1.00 91.38 221 LEU A C 1
ATOM 1689 O O . LEU A 1 221 ? 9.467 -3.614 -29.945 1.00 91.38 221 LEU A O 1
ATOM 1693 N N . SER A 1 222 ? 10.604 -2.714 -28.230 1.00 88.50 222 SER A N 1
ATOM 1694 C CA . SER A 1 222 ? 10.864 -1.426 -28.873 1.00 88.50 222 SER A CA 1
ATOM 1695 C C . SER A 1 222 ? 12.285 -0.979 -28.561 1.00 88.50 222 SER A C 1
ATOM 1697 O O . SER A 1 222 ? 12.683 -0.896 -27.398 1.00 88.50 222 SER A O 1
ATOM 1699 N N . THR A 1 223 ? 13.050 -0.702 -29.610 1.00 85.44 223 THR A N 1
ATOM 1700 C CA . THR A 1 223 ? 14.411 -0.176 -29.537 1.00 85.44 223 THR A CA 1
ATOM 1701 C C . THR A 1 223 ? 14.425 1.230 -30.117 1.00 85.44 223 THR A C 1
ATOM 1703 O O . THR A 1 223 ? 13.753 1.538 -31.098 1.00 85.44 223 THR A O 1
ATOM 1706 N N . VAL A 1 224 ? 15.149 2.123 -29.456 1.00 86.19 224 VAL A N 1
ATOM 1707 C CA . VAL A 1 224 ? 15.097 3.561 -29.715 1.00 86.19 224 VAL A CA 1
ATOM 1708 C C . VAL A 1 224 ? 16.462 4.154 -29.430 1.00 86.19 224 VAL A C 1
ATOM 1710 O O . VAL A 1 224 ? 17.097 3.807 -28.433 1.00 86.19 224 VAL A O 1
ATOM 1713 N N . ASP A 1 225 ? 16.899 5.073 -30.285 1.00 87.50 225 ASP A N 1
ATOM 1714 C CA . ASP A 1 225 ? 18.154 5.784 -30.076 1.00 87.50 225 ASP A CA 1
ATOM 1715 C C . ASP A 1 225 ? 18.091 6.633 -28.790 1.00 87.50 225 ASP A C 1
ATOM 1717 O O . ASP A 1 225 ? 17.032 7.130 -28.376 1.00 87.50 225 ASP A O 1
ATOM 1721 N N . LYS A 1 226 ? 19.239 6.805 -28.128 1.00 84.44 226 LYS A N 1
ATOM 1722 C CA . LYS A 1 226 ? 19.340 7.604 -26.903 1.00 84.44 226 LYS A CA 1
ATOM 1723 C C . LYS A 1 226 ? 19.011 9.080 -27.153 1.00 84.44 226 LYS A C 1
ATOM 1725 O O . LYS A 1 226 ? 18.444 9.720 -26.274 1.00 84.44 226 LYS A O 1
ATOM 1730 N N . SER A 1 227 ? 19.301 9.610 -28.339 1.00 85.75 227 SER A N 1
ATOM 1731 C CA . SER A 1 227 ? 18.925 10.971 -28.744 1.00 85.75 227 SER A CA 1
ATOM 1732 C C . SER A 1 227 ? 17.410 11.194 -28.682 1.00 85.75 227 SER A C 1
ATOM 1734 O O . SER A 1 227 ? 16.967 12.203 -28.139 1.00 85.75 227 SER A O 1
ATOM 1736 N N . VAL A 1 228 ? 16.601 10.214 -29.099 1.00 82.00 228 VAL A N 1
ATOM 1737 C CA . VAL A 1 228 ? 15.130 10.278 -29.009 1.00 82.00 228 VAL A CA 1
ATOM 1738 C C . VAL A 1 228 ? 14.662 10.344 -27.554 1.00 82.00 228 VAL A C 1
ATOM 1740 O O . VAL A 1 228 ? 13.696 11.035 -27.244 1.00 82.00 228 VAL A O 1
ATOM 1743 N N . HIS A 1 229 ? 15.363 9.673 -26.631 1.00 78.25 229 HIS A N 1
ATOM 1744 C CA . HIS A 1 229 ? 15.053 9.775 -25.200 1.00 78.25 229 HIS A CA 1
ATOM 1745 C C . HIS A 1 229 ? 15.226 11.205 -24.667 1.00 78.25 229 HIS A C 1
ATOM 1747 O O . HIS A 1 229 ? 14.471 11.626 -23.795 1.00 78.25 229 HIS A O 1
ATOM 1753 N N . ILE A 1 230 ? 16.201 11.940 -25.207 1.00 79.38 230 ILE A N 1
ATOM 1754 C CA . ILE A 1 230 ? 16.494 13.327 -24.830 1.00 79.38 230 ILE A CA 1
ATOM 1755 C C . ILE A 1 230 ? 15.502 14.293 -25.489 1.00 79.38 230 ILE A C 1
ATOM 1757 O O . ILE A 1 230 ? 15.093 15.263 -24.859 1.00 79.38 230 ILE A O 1
ATOM 1761 N N . MET A 1 231 ? 15.109 1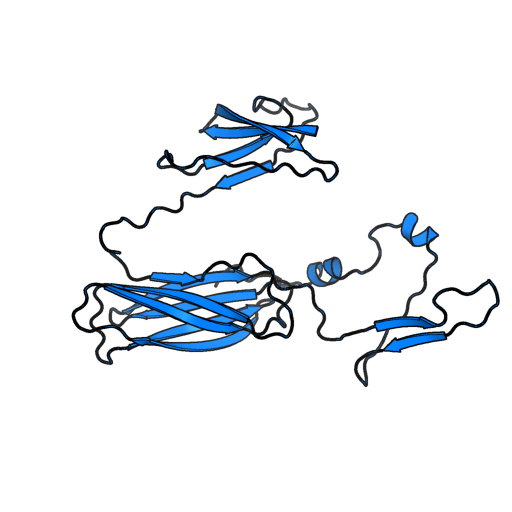4.036 -26.740 1.00 80.69 231 MET A N 1
ATOM 1762 C CA . MET A 1 231 ? 14.193 14.907 -27.488 1.00 80.69 231 MET A CA 1
ATOM 1763 C C . MET A 1 231 ? 12.743 14.818 -26.997 1.00 80.69 231 MET A C 1
ATOM 1765 O O . MET A 1 231 ? 12.023 15.811 -27.048 1.00 80.69 231 MET A O 1
ATOM 1769 N N . GLU A 1 232 ? 12.311 13.652 -26.510 1.00 81.06 232 GLU A N 1
ATOM 1770 C CA . GLU A 1 232 ? 10.931 13.420 -26.067 1.00 81.06 232 GLU A CA 1
ATOM 1771 C C . GLU A 1 232 ? 10.860 12.816 -24.651 1.00 81.06 232 GLU A C 1
ATOM 1773 O O . GLU A 1 232 ? 10.380 11.685 -24.461 1.00 81.06 232 GLU A O 1
ATOM 1778 N N . PRO A 1 233 ? 11.328 13.551 -23.624 1.00 77.31 233 PRO A N 1
ATOM 1779 C CA . PRO A 1 233 ? 11.258 13.082 -22.251 1.00 77.31 233 PRO A CA 1
ATOM 1780 C C . PRO A 1 233 ? 9.794 12.885 -21.847 1.00 77.31 233 PRO A C 1
ATOM 1782 O O . PRO A 1 233 ? 8.922 13.698 -22.151 1.00 77.31 233 PRO A O 1
ATOM 1785 N N . GLY A 1 234 ? 9.505 11.769 -21.178 1.00 76.94 234 GLY A N 1
ATOM 1786 C CA . GLY A 1 234 ? 8.165 11.500 -20.664 1.00 76.94 234 GLY A CA 1
ATOM 1787 C C . GLY A 1 234 ? 7.116 11.141 -21.719 1.00 76.94 234 GLY A C 1
ATOM 1788 O O . GLY A 1 234 ? 5.939 11.179 -21.390 1.00 76.94 234 GLY A O 1
ATOM 1789 N N . LYS A 1 235 ? 7.470 10.745 -22.953 1.00 80.75 235 LYS A N 1
ATOM 1790 C CA . LYS A 1 235 ? 6.513 10.096 -23.885 1.00 80.75 235 LYS A CA 1
ATOM 1791 C C . LYS A 1 235 ? 6.469 8.570 -23.774 1.00 80.75 235 LYS A C 1
ATOM 1793 O O . LYS A 1 235 ? 5.465 7.960 -24.122 1.00 80.75 235 LYS A O 1
ATOM 1798 N N . ARG A 1 236 ? 7.520 7.950 -23.235 1.00 81.75 236 ARG A N 1
ATOM 1799 C CA . ARG A 1 236 ? 7.615 6.488 -23.083 1.00 81.75 236 ARG A CA 1
ATOM 1800 C C . ARG A 1 236 ? 6.690 5.973 -21.988 1.00 81.75 236 ARG A C 1
ATOM 1802 O O . ARG A 1 236 ? 6.358 6.720 -21.069 1.00 81.75 236 ARG A O 1
ATOM 1809 N N . LEU A 1 237 ? 6.270 4.719 -22.113 1.00 85.44 237 LEU A N 1
ATOM 1810 C CA . LEU A 1 237 ? 5.602 4.003 -21.033 1.00 85.44 237 LEU A CA 1
ATOM 1811 C C . LEU A 1 237 ? 6.628 3.683 -19.947 1.00 85.44 237 LEU A C 1
ATOM 1813 O O . LEU A 1 237 ? 7.719 3.194 -20.236 1.00 85.44 237 LEU A O 1
ATOM 1817 N N . ASP A 1 238 ? 6.258 3.966 -18.712 1.00 86.81 238 ASP A N 1
ATOM 1818 C CA . ASP A 1 238 ? 6.978 3.585 -17.508 1.00 86.81 238 ASP A CA 1
ATOM 1819 C C . ASP A 1 238 ? 5.973 3.008 -16.504 1.00 86.81 238 ASP A C 1
ATOM 1821 O O . ASP A 1 238 ? 4.763 2.969 -16.760 1.00 86.81 238 ASP A O 1
ATOM 1825 N N . ALA A 1 239 ? 6.479 2.512 -15.375 1.00 85.62 239 ALA A N 1
ATOM 1826 C CA . ALA A 1 239 ? 5.626 1.893 -14.373 1.00 85.62 239 ALA A CA 1
ATOM 1827 C C . ALA A 1 239 ? 4.566 2.868 -13.844 1.00 85.62 239 ALA A C 1
ATOM 1829 O O . ALA A 1 239 ? 3.401 2.499 -13.702 1.00 85.62 239 ALA A O 1
ATOM 1830 N N . ASP A 1 240 ? 4.962 4.117 -13.616 1.00 86.56 240 ASP A N 1
ATOM 1831 C CA . ASP A 1 240 ? 4.127 5.156 -13.023 1.00 86.56 240 ASP A CA 1
ATOM 1832 C C . ASP A 1 240 ? 2.930 5.459 -13.910 1.00 86.56 240 ASP A C 1
ATOM 1834 O O . ASP A 1 240 ? 1.794 5.393 -13.453 1.00 86.56 240 ASP A O 1
ATOM 1838 N N . LYS A 1 241 ? 3.168 5.647 -15.207 1.00 88.56 241 LYS A N 1
ATOM 1839 C CA . LYS A 1 241 ? 2.111 5.845 -16.195 1.00 88.56 241 LYS A CA 1
ATOM 1840 C C . LYS A 1 241 ? 1.161 4.669 -16.293 1.00 88.56 241 LYS A C 1
ATOM 1842 O O . LYS A 1 241 ? -0.036 4.882 -16.441 1.00 88.56 241 LYS A O 1
ATOM 1847 N N . ILE A 1 242 ? 1.667 3.437 -16.239 1.00 88.50 242 ILE A N 1
ATOM 1848 C CA . ILE A 1 242 ? 0.804 2.251 -16.300 1.00 88.50 242 ILE A CA 1
ATOM 1849 C C . ILE A 1 242 ? -0.134 2.220 -15.095 1.00 88.50 242 ILE A C 1
ATOM 1851 O O . ILE A 1 242 ? -1.337 2.030 -15.266 1.00 88.50 242 ILE A O 1
ATOM 1855 N N . PHE A 1 243 ? 0.390 2.464 -13.893 1.00 87.12 243 PHE A N 1
ATOM 1856 C CA . PHE A 1 243 ? -0.442 2.568 -12.698 1.00 87.12 243 PHE A CA 1
ATOM 1857 C C . PHE A 1 243 ? -1.366 3.789 -12.737 1.00 87.12 243 PHE A C 1
ATOM 1859 O O . PHE A 1 243 ? -2.487 3.716 -12.236 1.00 87.12 243 PHE A O 1
ATOM 1866 N N . ASP A 1 244 ? -0.942 4.884 -13.370 1.00 87.44 244 ASP A N 1
ATOM 1867 C CA . ASP A 1 244 ? -1.744 6.093 -13.524 1.00 87.44 244 ASP A CA 1
ATOM 1868 C C . ASP A 1 244 ? -2.911 5.953 -14.494 1.00 87.44 244 ASP A C 1
ATOM 1870 O O . ASP A 1 244 ? -3.942 6.590 -14.291 1.00 87.44 244 ASP A O 1
ATOM 1874 N N . MET A 1 245 ? -2.778 5.074 -15.485 1.00 89.50 245 MET A N 1
ATOM 1875 C CA . MET A 1 245 ? -3.842 4.722 -16.423 1.00 89.50 245 MET A CA 1
ATOM 1876 C C . MET A 1 245 ? -4.904 3.791 -15.821 1.00 89.50 245 MET A C 1
ATOM 1878 O O . MET A 1 245 ? -5.918 3.538 -16.474 1.00 89.50 245 MET A O 1
ATOM 1882 N N . LEU A 1 246 ? -4.708 3.263 -14.605 1.00 86.69 246 LEU A N 1
ATOM 1883 C CA . LEU A 1 246 ? -5.716 2.418 -13.969 1.00 86.69 246 LEU A CA 1
ATOM 1884 C C . LEU A 1 246 ? -6.979 3.236 -13.656 1.00 86.69 246 LEU A C 1
ATOM 1886 O O . LEU A 1 246 ? -6.882 4.269 -12.991 1.00 86.69 246 LEU A O 1
ATOM 1890 N N . PRO A 1 247 ? -8.170 2.762 -14.072 1.00 86.00 247 PRO A N 1
ATOM 1891 C CA . PRO A 1 247 ? -9.414 3.513 -13.909 1.00 86.00 247 PRO A CA 1
ATOM 1892 C C . PRO A 1 247 ? -9.819 3.654 -12.439 1.00 86.00 247 PRO A C 1
ATOM 1894 O O . PRO A 1 247 ? -10.435 4.645 -12.059 1.00 86.00 247 PRO A O 1
ATOM 1897 N N . VAL A 1 248 ? -9.460 2.670 -11.610 1.00 84.75 248 VAL A N 1
ATOM 1898 C CA . VAL A 1 248 ? -9.727 2.659 -10.172 1.00 84.75 248 VAL A CA 1
ATOM 1899 C C . VAL A 1 248 ? -8.424 2.367 -9.444 1.00 84.75 248 VAL A C 1
ATOM 1901 O O . VAL A 1 248 ? -7.838 1.294 -9.596 1.00 84.75 248 VAL A O 1
ATOM 1904 N N . LYS A 1 249 ? -7.972 3.339 -8.653 1.00 82.25 249 LYS A N 1
ATOM 1905 C CA . LYS A 1 249 ? -6.786 3.220 -7.792 1.00 82.25 249 LYS A CA 1
ATOM 1906 C C . LYS A 1 249 ? -7.163 3.047 -6.327 1.00 82.25 249 LYS A C 1
ATOM 1908 O O . LYS A 1 249 ? -6.501 2.306 -5.613 1.00 82.25 249 LYS A O 1
ATOM 1913 N N . GLU A 1 250 ? -8.233 3.716 -5.917 1.00 80.81 250 GLU A N 1
ATOM 1914 C CA . GLU A 1 250 ? -8.721 3.793 -4.548 1.00 80.81 250 GLU A CA 1
ATOM 1915 C C . GLU A 1 250 ? -10.253 3.795 -4.559 1.00 80.81 250 GLU A C 1
ATOM 1917 O O . GLU A 1 250 ? -10.874 4.342 -5.472 1.00 80.81 250 GLU A O 1
ATOM 1922 N N . THR A 1 251 ? -10.847 3.190 -3.538 1.00 77.00 251 THR A N 1
ATOM 1923 C CA . THR A 1 251 ? -12.277 3.251 -3.241 1.00 77.00 251 THR A CA 1
ATOM 1924 C C . THR A 1 251 ? -12.500 4.360 -2.219 1.00 77.00 251 THR A C 1
ATOM 1926 O O . THR A 1 251 ? -11.944 4.311 -1.124 1.00 77.00 251 THR A O 1
ATOM 1929 N N . THR A 1 252 ? -13.298 5.364 -2.573 1.00 68.19 252 THR A N 1
ATOM 1930 C CA . THR A 1 252 ? -13.598 6.526 -1.716 1.00 68.19 252 THR A CA 1
ATOM 1931 C C . THR A 1 252 ? -14.682 6.265 -0.670 1.00 68.19 252 THR A C 1
ATOM 1933 O O . THR A 1 252 ? -14.854 7.080 0.233 1.00 68.19 252 THR A O 1
ATOM 1936 N N . TYR A 1 253 ? -15.403 5.147 -0.779 1.00 59.34 253 TYR A N 1
ATOM 1937 C CA . TYR A 1 253 ? -16.441 4.729 0.160 1.00 59.34 253 TYR A CA 1
ATOM 1938 C C . TYR A 1 253 ? -16.160 3.287 0.583 1.00 59.34 253 TYR A C 1
ATOM 1940 O O . TYR A 1 253 ? -16.383 2.361 -0.199 1.00 59.34 253 TYR A O 1
ATOM 1948 N N . ILE A 1 254 ? -15.619 3.125 1.788 1.00 53.88 254 ILE A N 1
ATOM 1949 C CA . ILE A 1 254 ? -15.371 1.844 2.457 1.00 53.88 254 ILE A CA 1
ATOM 1950 C C . ILE A 1 254 ? -16.059 1.897 3.815 1.00 53.88 254 ILE A C 1
ATOM 1952 O O . ILE A 1 254 ? -15.944 2.958 4.469 1.00 53.88 254 ILE A O 1
#

Sequence (254 aa):
MLVYLLEKKGWSSHRLQNLTTDSRGIASFSLNTTTMPKEDINLIVSNTPAVENTRYRVPYFNRGQHILSLIQPTSPHSKTSSSLAIQKMEKPLACGEEVSITIQYAIVGETVPKGSVDVVYLALSRGAILQHGHMKVTVQQGSPVTEGEVTLAVVPEMAPLVQVLVYSLLPSETVIAYSMNFPPEKCFRHKVLVEFSPSKAVPGEENTLQLSAQPGSLCGLSTVDKSVHIMEPGKRLDADKIFDMLPVKETTYI

Foldseek 3Di:
DWKWKWWDDPPFIHTDDIWDADPVRDTDDDDDCPPPDPFKTKIKIGPDRTDDDDDPPDDDDDIDIDIRGDPPPCPPPDNPAKAKDKDDDPDFAEAQDKDKTKIKIKHFPADDPVQWWKKKKFKDALRDGPDIDIDIDGHDPPDRMDIDMDIDIDHPPHPQKIKMKIWTQTPVRDIYIDIDIGGHPLDDPKDKDWAKVVNDDDPPDDIDIDIDIDPPDDDDDDDDDVVVCVVDPPPDDDSVVVRVPRPGGDDPPD

Radius of gyration: 26.11 Å; Cα contacts (8 Å, |Δi|>4): 414; chains: 1; bounding box: 56×60×72 Å

Mean predicted aligned error: 14.21 Å

pLDDT: mean 82.9, std 10.77, range [42.53, 95.19]

Organism: Salmo salar (NCBI:txid8030)

Nearest PDB structures (foldseek):
  7q1y-assembly2_B  TM=6.347E-01  e=3.907E-13  Homo sapiens
  7q61-assembly1_A  TM=6.294E-01  e=2.559E-11  Homo sapiens
  7q60-assembly1_A  TM=6.142E-01  e=1.783E-11  Homo sapiens
  7voo-assembly1_A  TM=6.423E-01  e=2.018E-10  Homo sapiens
  6tav-assembly1_C  TM=6.229E-01  e=3.050E-10  Homo sapiens

Secondary structure (DSSP, 8-state):
-EEEEEEEETTEEEEEEEEE--TTS--------TT--SS-EEEEEESSSS-PPPPTT---PPPEEEEE-------SS---S-EEEEPPPSSPBPTTS-EEEEEEEEEES---TTSEEEEEEEEEETTEEEEEEEEEEE--TT-SEEEEEEEEEE-----S-EEEEEEEE-TTS-EEEEEEEEPBP---SS--EEEEESS---TT---EEEEE--TT---------HHHHHHSTT-S--HHHHHHT-S-S--S--